Protein AF-A0A7S0P5I8-F1 (afdb_monomer_lite)

Structure (mmCIF, N/CA/C/O backbone):
data_AF-A0A7S0P5I8-F1
#
_entry.id   AF-A0A7S0P5I8-F1
#
loop_
_atom_site.group_PDB
_atom_site.id
_atom_site.type_symbol
_atom_site.label_atom_id
_atom_site.label_alt_id
_atom_site.label_comp_id
_atom_site.label_asym_id
_atom_site.label_entity_id
_atom_site.label_seq_id
_atom_site.pdbx_PDB_ins_code
_atom_site.Cartn_x
_atom_site.Cartn_y
_atom_site.Cartn_z
_atom_site.occupancy
_atom_site.B_iso_or_equiv
_atom_site.auth_seq_id
_atom_site.auth_comp_id
_atom_site.auth_asym_id
_atom_site.auth_atom_id
_atom_site.pdbx_PDB_model_num
ATOM 1 N N . ALA A 1 1 ? -17.557 6.770 18.128 1.00 64.25 1 ALA A N 1
ATOM 2 C CA . ALA A 1 1 ? -16.792 8.038 18.055 1.00 64.25 1 ALA A CA 1
ATOM 3 C C . ALA A 1 1 ? -15.276 7.811 17.982 1.00 64.25 1 ALA A C 1
ATOM 5 O O . ALA A 1 1 ? -14.696 8.137 16.957 1.00 64.25 1 ALA A O 1
ATOM 6 N N . ALA A 1 2 ? -14.634 7.212 18.998 1.00 69.62 2 ALA A N 1
ATOM 7 C CA . ALA A 1 2 ? -13.171 7.033 19.031 1.00 69.62 2 ALA A CA 1
ATOM 8 C C . ALA A 1 2 ? -12.602 6.201 17.859 1.00 69.62 2 ALA A C 1
ATOM 10 O O . ALA A 1 2 ? -11.624 6.610 17.240 1.00 69.62 2 ALA A O 1
ATOM 11 N N . ALA A 1 3 ? -13.251 5.089 17.490 1.00 71.69 3 ALA A N 1
ATOM 12 C CA . ALA A 1 3 ? -12.846 4.278 16.334 1.00 71.69 3 ALA A CA 1
ATOM 13 C C . ALA A 1 3 ? -12.937 5.053 15.002 1.00 71.69 3 ALA A C 1
ATOM 15 O O . ALA A 1 3 ? -12.015 5.007 14.192 1.00 71.69 3 ALA A O 1
ATOM 16 N N . ALA A 1 4 ? -14.003 5.837 14.807 1.00 77.50 4 ALA A N 1
ATOM 17 C CA . ALA A 1 4 ? -14.173 6.682 13.623 1.00 77.50 4 ALA A CA 1
ATOM 18 C C . ALA A 1 4 ? -13.123 7.807 13.557 1.00 77.50 4 ALA A C 1
ATOM 20 O O . ALA A 1 4 ? -12.545 8.055 12.500 1.00 77.50 4 ALA A O 1
ATOM 21 N N . ALA A 1 5 ? -12.817 8.443 14.694 1.00 79.44 5 ALA A N 1
ATOM 22 C CA . ALA A 1 5 ? -11.755 9.444 14.787 1.00 79.44 5 ALA A CA 1
ATOM 23 C C . ALA A 1 5 ? -10.371 8.840 14.487 1.00 79.44 5 ALA A C 1
ATOM 25 O O . ALA A 1 5 ? -9.594 9.435 13.746 1.00 79.44 5 ALA A O 1
ATOM 26 N N . CYS A 1 6 ? -10.090 7.635 14.994 1.00 78.50 6 CYS A N 1
ATOM 27 C CA . CYS A 1 6 ? -8.870 6.885 14.689 1.00 78.50 6 CYS A CA 1
ATOM 28 C C . CYS A 1 6 ? -8.758 6.580 13.188 1.00 78.50 6 CYS A C 1
ATOM 30 O O . CYS A 1 6 ? -7.744 6.890 12.566 1.00 78.50 6 CYS A O 1
ATOM 32 N N . SER A 1 7 ? -9.827 6.061 12.578 1.00 80.75 7 SER A N 1
ATOM 33 C CA . SER A 1 7 ? -9.870 5.789 11.138 1.00 80.75 7 SER A CA 1
ATOM 34 C C . SER A 1 7 ? -9.634 7.053 10.302 1.00 80.75 7 SER A C 1
ATOM 36 O O . SER A 1 7 ? -8.904 7.007 9.311 1.00 80.75 7 SER A O 1
ATOM 38 N N . SER A 1 8 ? -10.215 8.187 10.704 1.00 84.69 8 SER A N 1
ATOM 39 C CA . SER A 1 8 ? -10.010 9.481 10.041 1.00 84.69 8 SER A CA 1
ATOM 40 C C . SER A 1 8 ? -8.570 9.986 10.195 1.00 84.69 8 SER A C 1
ATOM 42 O O . SER A 1 8 ? -7.949 10.399 9.216 1.00 84.69 8 SER A O 1
ATOM 44 N N . ALA A 1 9 ? -7.985 9.867 11.391 1.00 85.19 9 ALA A N 1
ATOM 45 C CA . ALA A 1 9 ? -6.595 10.244 11.644 1.00 85.19 9 ALA A CA 1
ATOM 46 C C . ALA A 1 9 ? -5.605 9.411 10.812 1.00 85.19 9 ALA A C 1
ATOM 48 O O . ALA A 1 9 ? -4.652 9.958 10.259 1.00 85.19 9 ALA A O 1
ATOM 49 N N . ILE A 1 10 ? -5.854 8.103 10.672 1.00 83.56 10 ILE A N 1
ATOM 50 C CA . ILE A 1 10 ? -5.056 7.213 9.816 1.00 83.56 10 ILE A CA 1
ATOM 51 C C . ILE A 1 10 ? -5.160 7.644 8.347 1.00 83.56 10 ILE A C 1
ATOM 53 O O . ILE A 1 10 ? -4.144 7.717 7.653 1.00 83.56 10 ILE A O 1
ATOM 57 N N . ALA A 1 11 ? -6.367 7.964 7.871 1.00 84.06 11 ALA A N 1
ATOM 58 C CA . ALA A 1 11 ? -6.572 8.437 6.505 1.00 84.06 11 ALA A CA 1
ATOM 59 C C . ALA A 1 11 ? -5.816 9.749 6.238 1.00 84.06 11 ALA A C 1
ATOM 61 O O . ALA A 1 11 ? -5.017 9.812 5.304 1.00 84.06 11 ALA A O 1
ATOM 62 N N . ALA A 1 12 ? -5.982 10.742 7.114 1.00 86.19 12 ALA A N 1
ATOM 63 C CA . ALA A 1 12 ? -5.303 12.030 7.012 1.00 86.19 12 ALA A CA 1
ATOM 64 C C . ALA A 1 12 ? -3.772 11.885 7.043 1.00 86.19 12 ALA A C 1
ATOM 66 O O . ALA A 1 12 ? -3.070 12.527 6.261 1.00 86.19 12 ALA A O 1
ATOM 67 N N . ALA A 1 13 ? -3.242 11.006 7.902 1.00 85.88 13 ALA A N 1
ATOM 68 C CA . ALA A 1 13 ? -1.809 10.742 7.977 1.00 85.88 13 ALA A CA 1
ATOM 69 C C . ALA A 1 13 ? -1.267 10.173 6.658 1.00 85.88 13 ALA A C 1
ATOM 71 O O . ALA A 1 13 ? -0.227 10.627 6.174 1.00 85.88 13 ALA A O 1
ATOM 72 N N . PHE A 1 14 ? -1.966 9.215 6.044 1.00 85.75 14 PHE A N 1
ATOM 73 C CA . PHE A 1 14 ? -1.551 8.650 4.760 1.00 85.75 14 PHE A CA 1
ATOM 74 C C . PHE A 1 14 ? -1.696 9.642 3.595 1.00 85.75 14 PHE A C 1
ATOM 76 O O . PHE A 1 14 ? -0.804 9.693 2.746 1.00 85.75 14 PHE A O 1
ATOM 83 N N . ASP A 1 15 ? -2.760 10.448 3.555 1.00 87.00 15 ASP A N 1
ATOM 84 C CA . ASP A 1 15 ? -2.957 11.461 2.505 1.00 87.00 15 ASP A CA 1
ATOM 85 C C . ASP A 1 15 ? -1.917 12.575 2.563 1.00 87.00 15 ASP A C 1
ATOM 87 O O . ASP A 1 15 ? -1.413 13.001 1.530 1.00 87.00 15 ASP A O 1
ATOM 91 N N . ALA A 1 16 ? -1.540 13.013 3.763 1.00 86.94 16 ALA A N 1
ATOM 92 C CA . ALA A 1 16 ? -0.553 14.073 3.920 1.00 86.94 16 ALA A CA 1
ATOM 93 C C . ALA A 1 16 ? 0.887 13.599 3.656 1.00 86.94 16 ALA A C 1
ATOM 95 O O . ALA A 1 16 ? 1.734 14.394 3.246 1.00 86.94 16 ALA A O 1
ATOM 96 N N . SER A 1 17 ? 1.195 12.323 3.919 1.00 85.56 17 SER A N 1
ATOM 97 C CA . SER A 1 17 ? 2.583 11.837 3.922 1.00 85.56 17 SER A CA 1
ATOM 98 C C . SER A 1 17 ? 2.941 10.923 2.755 1.00 85.56 17 SER A C 1
ATOM 100 O O . SER A 1 17 ? 4.021 11.076 2.187 1.00 85.56 17 SER A O 1
ATOM 102 N N . VAL A 1 18 ? 2.071 9.981 2.389 1.00 89.44 18 VAL A N 1
ATOM 103 C CA . VAL A 1 18 ? 2.398 8.889 1.462 1.00 89.44 18 VAL A CA 1
ATOM 104 C C . VAL A 1 18 ? 1.972 9.213 0.034 1.00 89.44 18 VAL A C 1
ATOM 106 O O . VAL A 1 18 ? 2.777 9.078 -0.888 1.00 89.44 18 VAL A O 1
ATOM 109 N N . VAL A 1 19 ? 0.731 9.667 -0.156 1.00 90.75 19 VAL A N 1
ATOM 110 C CA . VAL A 1 19 ? 0.170 9.945 -1.491 1.00 90.75 19 VAL A CA 1
ATOM 111 C C . VAL A 1 19 ? 1.010 10.962 -2.285 1.00 90.75 19 VAL A C 1
ATOM 113 O O . VAL A 1 19 ? 1.337 10.668 -3.438 1.00 90.75 19 VAL A O 1
ATOM 116 N N . PRO A 1 20 ? 1.473 12.087 -1.703 1.00 92.88 20 PRO A N 1
ATOM 117 C CA . PRO A 1 20 ? 2.278 13.060 -2.438 1.00 92.88 20 PRO A CA 1
ATOM 118 C C . PRO A 1 20 ? 3.645 12.503 -2.846 1.00 92.88 20 PRO A C 1
ATOM 120 O O . PRO A 1 20 ? 4.166 12.854 -3.901 1.00 92.88 20 PRO A O 1
ATOM 123 N N . GLN A 1 21 ? 4.234 11.611 -2.039 1.00 93.19 21 GLN A N 1
ATOM 124 C CA . GLN A 1 21 ? 5.515 10.986 -2.381 1.00 93.19 21 GLN A CA 1
ATOM 125 C C . GLN A 1 21 ? 5.373 9.944 -3.485 1.00 93.19 21 GLN A C 1
ATOM 127 O O . GLN A 1 21 ? 6.264 9.840 -4.320 1.00 93.19 21 GLN A O 1
ATOM 132 N N . LEU A 1 22 ? 4.257 9.208 -3.531 1.00 92.62 22 LEU A N 1
ATOM 133 C CA . LEU A 1 22 ? 3.959 8.328 -4.662 1.00 92.62 22 LEU A CA 1
ATOM 134 C C . LEU A 1 22 ? 3.839 9.133 -5.958 1.00 92.62 22 LEU A C 1
ATOM 136 O O . LEU A 1 22 ? 4.463 8.781 -6.953 1.00 92.62 22 LEU A O 1
ATOM 140 N N . GLN A 1 23 ? 3.088 10.236 -5.933 1.00 93.25 23 GLN A N 1
ATOM 141 C CA . GLN A 1 23 ? 2.924 11.112 -7.096 1.00 93.25 23 GLN A CA 1
ATOM 142 C C . GLN A 1 23 ? 4.257 11.716 -7.542 1.00 93.25 23 GLN A C 1
ATOM 144 O O . GLN A 1 23 ? 4.596 11.656 -8.722 1.00 93.25 23 GLN A O 1
ATOM 149 N N . ARG A 1 24 ? 5.053 12.232 -6.599 1.00 94.69 24 ARG A N 1
ATOM 150 C CA . ARG A 1 24 ? 6.405 12.723 -6.883 1.00 94.69 24 ARG A CA 1
ATOM 151 C C . ARG A 1 24 ? 7.287 11.628 -7.478 1.00 94.69 24 ARG A C 1
ATOM 153 O O . ARG A 1 24 ? 7.920 11.853 -8.498 1.00 94.69 24 ARG A O 1
ATOM 160 N N . GLY A 1 25 ? 7.277 10.438 -6.884 1.00 95.12 25 GLY A N 1
ATOM 161 C CA . GLY A 1 25 ? 8.028 9.290 -7.377 1.00 95.12 25 GLY A CA 1
ATOM 162 C C . GLY A 1 25 ? 7.619 8.870 -8.789 1.00 95.12 25 GLY A C 1
ATOM 163 O O . GLY A 1 25 ? 8.479 8.471 -9.566 1.00 95.12 25 GLY A O 1
ATOM 164 N N . ALA A 1 26 ? 6.337 8.988 -9.152 1.00 96.00 26 ALA A N 1
ATOM 165 C CA . ALA A 1 26 ? 5.874 8.749 -10.520 1.00 96.00 26 ALA A CA 1
ATOM 166 C C . ALA A 1 26 ? 6.396 9.798 -11.507 1.00 96.00 26 ALA A C 1
ATOM 168 O O . ALA A 1 26 ? 6.762 9.439 -12.625 1.00 96.00 26 ALA A O 1
ATOM 169 N N . VAL A 1 27 ? 6.451 11.072 -11.105 1.00 96.56 27 VAL A N 1
ATOM 170 C CA . VAL A 1 27 ? 7.047 12.145 -11.917 1.00 96.56 27 VAL A CA 1
ATOM 171 C C . VAL A 1 27 ? 8.545 11.901 -12.100 1.00 96.56 27 VAL A C 1
ATOM 173 O O . VAL A 1 27 ? 9.011 11.848 -13.233 1.00 96.56 27 VAL A O 1
ATOM 176 N N . ASP A 1 28 ? 9.272 11.631 -11.014 1.00 96.19 28 ASP A N 1
ATOM 177 C CA . ASP A 1 28 ? 10.709 11.337 -11.056 1.00 96.19 28 ASP A CA 1
ATOM 178 C C . ASP A 1 28 ? 10.999 10.088 -11.915 1.00 96.19 28 ASP A C 1
ATOM 180 O O . ASP A 1 28 ? 11.944 10.066 -12.706 1.00 96.19 28 ASP A O 1
ATOM 184 N N . ALA A 1 29 ? 10.160 9.049 -11.806 1.00 96.88 29 ALA A N 1
ATOM 185 C CA . ALA A 1 29 ? 10.265 7.845 -12.626 1.00 96.88 29 ALA A CA 1
ATOM 186 C C . ALA A 1 29 ? 10.011 8.131 -14.103 1.00 96.88 29 ALA A C 1
ATOM 188 O O . ALA A 1 29 ? 10.768 7.658 -14.945 1.00 96.88 29 ALA A O 1
ATOM 189 N N . LYS A 1 30 ? 8.983 8.922 -14.421 1.00 97.25 30 LYS A N 1
ATOM 190 C CA . LYS A 1 30 ? 8.663 9.335 -15.788 1.00 97.25 30 LYS A CA 1
ATOM 191 C C . LYS A 1 30 ? 9.822 10.109 -16.413 1.00 97.25 30 LYS A C 1
ATOM 193 O O . LYS A 1 30 ? 10.243 9.761 -17.514 1.00 97.25 30 LYS A O 1
ATOM 198 N N . ASP A 1 31 ? 10.336 11.116 -15.716 1.00 96.81 31 ASP A N 1
ATOM 199 C CA . ASP A 1 31 ? 11.373 12.006 -16.241 1.00 96.81 31 ASP A CA 1
ATOM 200 C C . ASP A 1 31 ? 12.719 11.272 -16.400 1.00 96.81 31 ASP A C 1
ATOM 202 O O . ASP A 1 31 ? 13.468 11.534 -17.342 1.00 96.81 31 ASP A O 1
ATOM 206 N N . GLY A 1 32 ? 13.006 10.292 -15.533 1.00 96.88 32 GLY A N 1
ATOM 207 C CA . GLY A 1 32 ? 14.205 9.450 -15.605 1.00 96.88 32 GLY A CA 1
ATOM 208 C C . GLY A 1 32 ? 14.083 8.190 -16.474 1.00 96.88 32 GLY A C 1
ATOM 209 O O . GLY A 1 32 ? 15.095 7.542 -16.745 1.00 96.88 32 GLY A O 1
ATOM 210 N N . ALA A 1 33 ? 12.881 7.814 -16.924 1.00 97.31 33 ALA A N 1
ATOM 211 C CA . ALA A 1 33 ? 12.616 6.512 -17.548 1.00 97.31 33 ALA A CA 1
ATOM 212 C C . ALA A 1 33 ? 13.484 6.250 -18.782 1.00 97.31 33 ALA A C 1
ATOM 214 O O . ALA A 1 33 ? 14.089 5.183 -18.916 1.00 97.31 33 ALA A O 1
ATOM 215 N N . LEU A 1 34 ? 13.559 7.241 -19.675 1.00 97.19 34 LEU A N 1
ATOM 216 C CA . LEU A 1 34 ? 14.324 7.137 -20.912 1.00 97.19 34 LEU A CA 1
ATOM 217 C C . LEU A 1 34 ? 15.824 7.018 -20.626 1.00 97.19 34 LEU A C 1
ATOM 219 O O . LEU A 1 34 ? 16.489 6.165 -21.209 1.00 97.19 34 LEU A O 1
ATOM 223 N N . GLN A 1 35 ? 16.347 7.815 -19.691 1.00 97.00 35 GLN A N 1
ATOM 224 C CA . GLN A 1 35 ? 17.752 7.743 -19.290 1.00 97.00 35 GLN A CA 1
ATOM 225 C C . GLN A 1 35 ? 18.095 6.361 -18.712 1.00 97.00 35 GLN A C 1
ATOM 227 O O . GLN A 1 35 ? 19.122 5.778 -19.063 1.00 97.00 35 GLN A O 1
ATOM 232 N N . THR A 1 36 ? 17.217 5.804 -17.875 1.00 96.94 36 THR A N 1
ATOM 233 C CA . THR A 1 36 ? 17.367 4.446 -17.335 1.00 96.94 36 THR A CA 1
ATOM 234 C C . THR A 1 36 ? 17.391 3.402 -18.455 1.00 96.94 36 THR A C 1
ATOM 236 O O . THR A 1 36 ? 18.267 2.535 -18.465 1.00 96.94 36 THR A O 1
ATOM 239 N N . ALA A 1 37 ? 16.488 3.510 -19.436 1.00 96.94 37 ALA A N 1
ATOM 240 C CA . ALA A 1 37 ? 16.428 2.590 -20.572 1.00 96.94 37 ALA A CA 1
ATOM 241 C C . ALA A 1 37 ? 17.679 2.657 -21.467 1.00 96.94 37 ALA A C 1
ATOM 243 O O . ALA A 1 37 ? 18.228 1.616 -21.844 1.00 96.94 37 ALA A O 1
ATOM 244 N N . GLN A 1 38 ? 18.170 3.870 -21.741 1.00 96.50 38 GLN A N 1
ATOM 245 C CA . GLN A 1 38 ? 19.411 4.114 -22.483 1.00 96.50 38 GLN A CA 1
ATOM 246 C C . GLN A 1 38 ? 20.628 3.507 -21.777 1.00 96.50 38 GLN A C 1
ATOM 248 O O . GLN A 1 38 ? 21.512 2.938 -22.424 1.00 96.50 38 GLN A O 1
ATOM 253 N N . GLY A 1 39 ? 20.653 3.551 -20.441 1.00 95.44 39 GLY A N 1
ATOM 254 C CA . GLY A 1 39 ? 21.702 2.928 -19.633 1.00 95.44 39 GLY A CA 1
ATOM 255 C C . GLY A 1 39 ? 21.845 1.42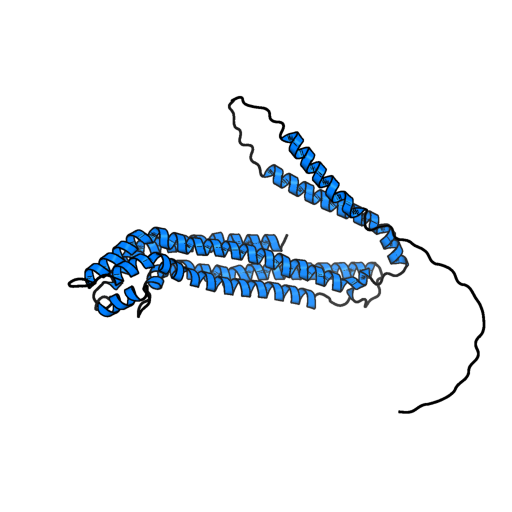4 -19.884 1.00 95.44 39 GLY A C 1
ATOM 256 O O . GLY A 1 39 ? 22.959 0.904 -19.917 1.00 95.44 39 GLY A O 1
ATOM 257 N N . TRP A 1 40 ? 20.746 0.711 -20.150 1.00 95.69 40 TRP A N 1
ATOM 258 C CA . TRP A 1 40 ? 20.802 -0.728 -20.431 1.00 95.69 40 TRP A CA 1
ATOM 259 C C . TRP A 1 40 ? 21.419 -1.050 -21.795 1.00 95.69 40 TRP A C 1
ATOM 261 O O . TRP A 1 40 ? 22.028 -2.111 -21.953 1.00 95.69 40 TRP A O 1
ATOM 271 N N . GLY A 1 41 ? 21.218 -0.168 -22.780 1.00 92.31 41 GLY A N 1
ATOM 272 C CA . GLY A 1 41 ? 21.733 -0.292 -24.146 1.00 92.31 41 GLY A CA 1
ATOM 273 C C . GLY A 1 41 ? 23.153 0.251 -24.338 1.00 92.31 41 GLY A C 1
ATOM 274 O O . GLY A 1 41 ? 23.733 0.067 -25.410 1.00 92.31 41 GLY A O 1
ATOM 275 N N . ALA A 1 42 ? 23.715 0.906 -23.318 1.00 92.56 42 ALA A N 1
ATOM 276 C CA . ALA A 1 42 ? 25.077 1.424 -23.326 1.00 92.56 42 ALA A CA 1
ATOM 277 C C . ALA A 1 42 ? 26.132 0.306 -23.453 1.00 92.56 42 ALA A C 1
ATOM 279 O O . ALA A 1 42 ? 25.851 -0.891 -23.352 1.00 92.56 42 ALA A O 1
ATOM 280 N N . SER A 1 43 ? 27.391 0.692 -23.674 1.00 89.88 43 SER A N 1
ATOM 281 C CA . SER A 1 43 ? 28.484 -0.286 -23.707 1.00 89.88 43 SER A CA 1
ATOM 282 C C . SER A 1 43 ? 28.662 -0.974 -22.346 1.00 89.88 43 SER A C 1
ATOM 284 O O . SER A 1 43 ? 28.396 -0.384 -21.299 1.00 89.88 43 SER A O 1
ATOM 286 N N . VAL A 1 44 ? 29.182 -2.206 -22.341 1.00 90.50 44 VAL A N 1
ATOM 287 C CA . VAL A 1 44 ? 29.446 -2.955 -21.094 1.00 90.50 44 VAL A CA 1
ATOM 288 C C . VAL A 1 44 ? 30.394 -2.187 -20.161 1.00 90.50 44 VAL A C 1
ATOM 290 O O . VAL A 1 44 ? 30.214 -2.205 -18.949 1.00 90.50 44 VAL A O 1
ATOM 293 N N . ASN A 1 45 ? 31.342 -1.432 -20.723 1.00 90.50 45 ASN A N 1
ATOM 294 C CA . ASN A 1 45 ? 32.272 -0.589 -19.962 1.00 90.50 45 ASN A CA 1
ATOM 295 C C . ASN A 1 45 ? 31.588 0.603 -19.267 1.00 90.50 45 ASN A C 1
ATOM 297 O O . ASN A 1 45 ? 32.165 1.192 -18.360 1.00 90.50 45 ASN A O 1
ATOM 301 N N . GLN A 1 46 ? 30.374 0.962 -19.689 1.00 88.81 46 GLN A N 1
ATOM 302 C CA . GLN A 1 46 ? 29.546 2.023 -19.108 1.00 88.81 46 GLN A CA 1
ATOM 303 C C . GLN A 1 46 ? 28.407 1.457 -18.240 1.00 88.81 46 GLN A C 1
ATOM 305 O O . GLN A 1 46 ? 27.497 2.191 -17.872 1.00 88.81 46 GLN A O 1
ATOM 310 N N . GLY A 1 47 ? 28.436 0.156 -17.923 1.00 87.38 47 GLY A N 1
ATOM 311 C CA . GLY A 1 47 ? 27.412 -0.510 -17.111 1.00 87.38 47 GLY A CA 1
ATOM 312 C C . GLY A 1 47 ? 26.221 -1.072 -17.897 1.00 87.38 47 GLY A C 1
ATOM 313 O O . GLY A 1 47 ? 25.289 -1.590 -17.287 1.00 87.38 47 GLY A O 1
ATOM 314 N N . GLY A 1 48 ? 26.248 -1.013 -19.233 1.00 92.06 48 GLY A N 1
ATOM 315 C CA . GLY A 1 48 ? 25.197 -1.580 -20.078 1.00 92.06 48 GLY A CA 1
ATOM 316 C C . GLY A 1 48 ? 25.266 -3.104 -20.220 1.00 92.06 48 GLY A C 1
ATOM 317 O O . GLY A 1 48 ? 26.238 -3.768 -19.842 1.00 92.06 48 GLY A O 1
ATOM 318 N N . LEU A 1 49 ? 24.215 -3.697 -20.789 1.00 94.19 49 LEU A N 1
ATOM 319 C CA . LEU A 1 49 ? 24.125 -5.144 -20.970 1.00 94.19 49 LEU A CA 1
ATOM 320 C C . LEU A 1 49 ? 24.807 -5.584 -22.269 1.00 94.19 49 LEU A C 1
ATOM 322 O O . LEU A 1 49 ? 24.527 -5.073 -23.350 1.00 94.19 49 LEU A O 1
ATOM 326 N N . HIS A 1 50 ? 25.620 -6.642 -22.193 1.00 95.06 50 HIS A N 1
ATOM 327 C CA . HIS A 1 50 ? 26.117 -7.320 -23.393 1.00 95.06 50 HIS A CA 1
ATOM 328 C C . HIS A 1 50 ? 24.945 -7.731 -24.304 1.00 95.06 50 HIS A C 1
ATOM 330 O O . HIS A 1 50 ? 23.928 -8.223 -23.810 1.00 95.06 50 HIS A O 1
ATOM 336 N N . TRP A 1 51 ? 25.091 -7.597 -25.627 1.00 94.06 51 TRP A N 1
ATOM 337 C CA . TRP A 1 51 ? 23.996 -7.751 -26.600 1.00 94.06 51 TRP A CA 1
ATOM 338 C C . TRP A 1 51 ? 23.181 -9.048 -26.439 1.00 94.06 51 TRP A C 1
ATOM 340 O O . TRP A 1 51 ? 21.956 -9.044 -26.594 1.00 94.06 51 TRP A O 1
ATOM 350 N N . ALA A 1 52 ? 23.846 -10.160 -26.104 1.00 94.50 52 ALA A N 1
ATOM 351 C CA . ALA A 1 52 ? 23.198 -11.453 -25.886 1.00 94.50 52 ALA A CA 1
ATOM 352 C C . ALA A 1 52 ? 22.385 -11.477 -24.581 1.00 94.50 52 ALA A C 1
ATOM 354 O O . ALA A 1 52 ? 21.287 -12.033 -24.548 1.00 94.50 52 ALA A O 1
ATOM 355 N N . SER A 1 53 ? 22.897 -10.831 -23.529 1.00 96.06 53 SER A N 1
ATOM 356 C CA . SER A 1 53 ? 22.192 -10.647 -22.258 1.00 96.06 53 SER A CA 1
ATOM 357 C C . SER A 1 53 ? 20.988 -9.737 -22.454 1.00 96.06 53 SER A C 1
ATOM 359 O O . SER A 1 53 ? 19.891 -10.144 -22.105 1.00 96.06 53 SER A O 1
ATOM 361 N N . TYR A 1 54 ? 21.160 -8.586 -23.115 1.00 96.88 54 TYR A N 1
ATOM 362 C CA . TYR A 1 54 ? 20.064 -7.667 -23.437 1.00 96.88 54 TYR A CA 1
ATOM 363 C C . TYR A 1 54 ? 18.945 -8.389 -24.202 1.00 96.88 54 TYR A C 1
ATOM 365 O O . TYR A 1 54 ? 17.775 -8.313 -23.834 1.00 96.88 54 TYR A O 1
ATOM 373 N N . LYS A 1 55 ? 19.300 -9.170 -25.236 1.00 96.06 55 LYS A N 1
ATOM 374 C CA . LYS A 1 55 ? 18.340 -10.005 -25.977 1.00 96.06 55 LYS A CA 1
ATOM 375 C C . LYS A 1 55 ? 17.589 -10.967 -25.056 1.00 96.06 55 LYS A C 1
ATOM 377 O O . LYS A 1 55 ? 16.375 -11.111 -25.179 1.00 96.06 55 LYS A O 1
ATOM 382 N N . ALA A 1 56 ? 18.307 -11.655 -24.172 1.00 96.88 56 ALA A N 1
ATOM 383 C CA . ALA A 1 56 ? 17.711 -12.607 -23.246 1.00 96.88 56 ALA A CA 1
ATOM 384 C C . ALA A 1 56 ? 16.794 -11.925 -22.218 1.00 96.88 56 ALA A C 1
ATOM 386 O O . ALA A 1 56 ? 15.736 -12.477 -21.934 1.00 96.88 56 ALA A O 1
ATOM 387 N N . THR A 1 57 ? 17.160 -10.742 -21.717 1.00 97.44 57 THR A N 1
ATOM 388 C CA . THR A 1 57 ? 16.353 -9.928 -20.794 1.00 97.44 57 THR A CA 1
ATOM 389 C C . THR A 1 57 ? 15.054 -9.481 -21.439 1.00 97.44 57 THR A C 1
ATOM 391 O O . THR A 1 57 ? 13.988 -9.757 -20.897 1.00 97.44 57 THR A O 1
ATOM 394 N N . VAL A 1 58 ? 15.119 -8.916 -22.644 1.00 96.94 58 VAL A N 1
ATOM 395 C CA . VAL A 1 58 ? 13.928 -8.522 -23.409 1.00 96.94 58 VAL A CA 1
ATOM 396 C C . VAL A 1 58 ? 13.020 -9.726 -23.687 1.00 96.94 58 VAL A C 1
ATOM 398 O O . VAL A 1 58 ? 11.828 -9.674 -23.414 1.00 96.94 58 VAL A O 1
ATOM 401 N N . ARG A 1 59 ? 13.577 -10.867 -24.119 1.00 96.62 59 ARG A N 1
ATOM 402 C CA . ARG A 1 59 ? 12.795 -12.098 -24.361 1.00 96.62 59 ARG A CA 1
ATOM 403 C C . ARG A 1 59 ? 12.128 -12.662 -23.098 1.00 96.62 59 ARG A C 1
ATOM 405 O O . ARG A 1 59 ? 11.184 -13.434 -23.201 1.00 96.62 59 ARG A O 1
ATOM 412 N N . ARG A 1 60 ? 12.644 -12.333 -21.915 1.00 96.81 60 ARG A N 1
ATOM 413 C CA . ARG A 1 60 ? 12.145 -12.801 -20.613 1.00 96.81 60 ARG A CA 1
ATOM 414 C C . ARG A 1 60 ? 11.309 -11.731 -19.900 1.00 96.81 60 ARG A C 1
ATOM 416 O O . ARG A 1 60 ? 11.225 -11.744 -18.676 1.00 96.81 60 ARG A O 1
ATOM 423 N N . GLY A 1 61 ? 10.714 -10.799 -20.648 1.00 95.88 61 GLY A N 1
ATOM 424 C CA . GLY A 1 61 ? 9.837 -9.766 -20.091 1.00 95.88 61 GLY A CA 1
ATOM 425 C C . GLY A 1 61 ? 10.561 -8.815 -19.136 1.00 95.88 61 GLY A C 1
ATOM 426 O O . GLY A 1 61 ? 10.032 -8.476 -18.079 1.00 95.88 61 GLY A O 1
ATOM 427 N N . GLY A 1 62 ? 11.809 -8.468 -19.458 1.00 95.94 62 GLY A N 1
ATOM 428 C CA . GLY A 1 62 ? 12.603 -7.502 -18.699 1.00 95.94 62 GLY A CA 1
ATOM 429 C C . GLY A 1 62 ? 13.343 -8.067 -17.484 1.00 95.94 62 GLY A C 1
ATOM 430 O O . GLY A 1 62 ? 14.089 -7.323 -16.856 1.00 95.94 62 GLY A O 1
ATOM 431 N N . ALA A 1 63 ? 13.200 -9.358 -17.160 1.00 95.50 63 ALA A N 1
ATOM 432 C CA . ALA A 1 63 ? 13.761 -9.955 -15.944 1.00 95.50 63 ALA A CA 1
ATOM 433 C C . ALA A 1 63 ? 14.806 -11.045 -16.252 1.00 95.50 63 ALA A C 1
ATOM 435 O O . ALA A 1 63 ? 14.506 -12.240 -16.333 1.00 95.50 63 ALA A O 1
ATOM 436 N N . PHE A 1 64 ? 16.068 -10.640 -16.442 1.00 93.75 64 PHE A N 1
ATOM 437 C CA . PHE A 1 64 ? 17.196 -11.571 -16.576 1.00 93.75 64 PHE A CA 1
ATOM 438 C C . PHE A 1 64 ? 18.531 -10.876 -16.326 1.00 93.75 64 PHE A C 1
ATOM 440 O O . PHE A 1 64 ? 18.923 -10.010 -17.109 1.00 93.75 64 PHE A O 1
ATOM 447 N N . ARG A 1 65 ? 19.255 -11.306 -15.282 1.00 87.38 65 ARG A N 1
ATOM 448 C CA . ARG A 1 65 ? 20.489 -10.690 -14.735 1.00 87.38 65 ARG A CA 1
ATOM 449 C C . ARG A 1 65 ? 20.308 -9.268 -14.196 1.00 87.38 65 ARG A C 1
ATOM 451 O O . ARG A 1 65 ? 20.847 -8.963 -13.146 1.00 87.38 65 ARG A O 1
ATOM 458 N N . LEU A 1 66 ? 19.536 -8.452 -14.900 1.00 90.88 66 LEU A N 1
ATOM 459 C CA . LEU A 1 66 ? 18.985 -7.176 -14.480 1.00 90.88 66 LEU A CA 1
ATOM 460 C C . LEU A 1 66 ? 17.458 -7.268 -14.578 1.00 90.88 66 LEU A C 1
ATOM 462 O O . LEU A 1 66 ? 16.939 -7.877 -15.522 1.00 90.88 66 LEU A O 1
ATOM 466 N N . ASN A 1 67 ? 16.761 -6.672 -13.615 1.00 95.75 67 ASN A N 1
ATOM 467 C CA . ASN A 1 67 ? 15.320 -6.479 -13.675 1.00 95.75 67 ASN A CA 1
ATOM 468 C C . ASN A 1 67 ? 15.021 -5.057 -14.163 1.00 95.75 67 ASN A C 1
ATOM 470 O O . ASN A 1 67 ? 15.113 -4.090 -13.411 1.00 95.75 67 ASN A O 1
ATOM 474 N N . MET A 1 68 ? 14.697 -4.931 -15.448 1.00 97.25 68 MET A N 1
ATOM 475 C CA . MET A 1 68 ? 14.374 -3.650 -16.080 1.00 97.25 68 MET A CA 1
ATOM 476 C C . MET A 1 68 ? 13.089 -3.038 -15.505 1.00 97.25 68 MET A C 1
ATOM 478 O O . MET A 1 68 ? 12.999 -1.819 -15.396 1.00 97.25 68 MET A O 1
ATOM 482 N N . ASN A 1 69 ? 12.121 -3.868 -15.098 1.00 97.62 69 ASN A N 1
ATOM 483 C CA . ASN A 1 69 ? 10.863 -3.398 -14.511 1.00 97.62 69 ASN A CA 1
ATOM 484 C C . ASN A 1 69 ? 11.104 -2.769 -13.133 1.00 97.62 69 ASN A C 1
ATOM 486 O O . ASN A 1 69 ? 10.596 -1.691 -12.838 1.00 97.62 69 ASN A O 1
ATOM 490 N N . GLU A 1 70 ? 11.928 -3.419 -12.311 1.00 95.88 70 GLU A N 1
ATOM 491 C CA . GLU A 1 70 ? 12.337 -2.899 -11.004 1.00 95.88 70 GLU A CA 1
ATOM 492 C C . GLU A 1 70 ? 13.168 -1.619 -11.144 1.00 95.88 70 GLU A C 1
ATOM 494 O O . GLU A 1 70 ? 12.896 -0.648 -10.446 1.00 95.88 70 GLU A O 1
ATOM 499 N N . ALA A 1 71 ? 14.104 -1.569 -12.099 1.00 96.44 71 ALA A N 1
ATOM 500 C CA . ALA A 1 71 ? 14.897 -0.368 -12.373 1.00 96.44 71 ALA A CA 1
ATOM 501 C C . ALA A 1 71 ? 14.029 0.833 -12.802 1.00 96.44 71 ALA A C 1
ATOM 503 O O . ALA A 1 71 ? 14.301 1.964 -12.410 1.00 96.44 71 ALA A O 1
ATOM 504 N N . LEU A 1 72 ? 12.958 0.601 -13.571 1.00 97.38 72 LEU A N 1
ATOM 505 C CA . LEU A 1 72 ? 11.986 1.646 -13.920 1.00 97.38 72 LEU A CA 1
ATOM 506 C C . LEU A 1 72 ? 11.137 2.083 -12.717 1.00 97.38 72 LEU A C 1
ATOM 508 O O . LEU A 1 72 ? 10.778 3.252 -12.616 1.00 97.38 72 LEU A O 1
ATOM 512 N N . ALA A 1 73 ? 10.811 1.163 -11.808 1.00 96.44 73 ALA A N 1
ATOM 513 C CA . ALA A 1 73 ? 10.037 1.445 -10.600 1.00 96.44 73 ALA A CA 1
ATOM 514 C C . ALA A 1 73 ? 10.874 2.050 -9.454 1.00 96.44 73 ALA A C 1
ATOM 516 O O . ALA A 1 73 ? 10.314 2.623 -8.517 1.00 96.44 73 ALA A O 1
ATOM 517 N N . GLU A 1 74 ? 12.203 1.936 -9.511 1.00 95.19 74 GLU A N 1
ATOM 518 C CA . GLU A 1 74 ? 13.132 2.351 -8.456 1.00 95.19 74 GLU A CA 1
ATOM 519 C C . GLU A 1 74 ? 12.924 3.796 -7.964 1.00 95.19 74 GLU A C 1
ATOM 521 O O . GLU A 1 74 ? 12.929 3.998 -6.744 1.00 95.19 74 GLU A O 1
ATOM 526 N N . PRO A 1 75 ? 12.678 4.804 -8.828 1.00 95.75 75 PRO A N 1
ATOM 527 C CA . PRO A 1 75 ? 12.435 6.169 -8.361 1.00 95.75 75 PRO A CA 1
ATOM 528 C C . PRO A 1 75 ? 11.180 6.287 -7.483 1.00 95.75 75 PRO A C 1
ATOM 530 O O . PRO A 1 75 ? 11.199 7.012 -6.488 1.00 95.75 75 PRO A O 1
ATOM 533 N N . ILE A 1 76 ? 10.129 5.504 -7.766 1.00 95.06 76 ILE A N 1
ATOM 534 C CA . ILE A 1 76 ? 8.919 5.450 -6.930 1.00 95.06 76 ILE A CA 1
ATOM 535 C C . ILE A 1 76 ? 9.261 4.876 -5.552 1.00 95.06 76 ILE A C 1
ATOM 537 O O . ILE A 1 76 ? 8.888 5.450 -4.527 1.00 95.06 76 ILE A O 1
ATOM 541 N N . PHE A 1 77 ? 10.007 3.767 -5.510 1.00 92.62 77 PHE A N 1
ATOM 542 C CA . PHE A 1 77 ? 10.414 3.148 -4.249 1.00 92.62 77 PHE A CA 1
ATOM 543 C C . PHE A 1 77 ? 11.285 4.080 -3.403 1.00 92.62 77 PHE A C 1
ATOM 545 O O . PHE A 1 77 ? 11.047 4.215 -2.203 1.00 92.62 77 PHE A O 1
ATOM 552 N N . LYS A 1 78 ? 12.249 4.772 -4.020 1.00 93.19 78 LYS A N 1
ATOM 553 C CA . LYS A 1 78 ? 13.125 5.730 -3.331 1.00 93.19 78 LYS A CA 1
ATOM 554 C C . LYS A 1 78 ? 12.361 6.922 -2.767 1.00 93.19 78 LYS A C 1
ATOM 556 O O . LYS A 1 78 ? 12.590 7.284 -1.615 1.00 93.19 78 LYS A O 1
ATOM 561 N N . ALA A 1 79 ? 11.455 7.508 -3.551 1.00 92.69 79 ALA A N 1
ATOM 562 C CA . ALA A 1 79 ? 10.660 8.653 -3.112 1.00 92.69 79 ALA A CA 1
ATOM 563 C C . ALA A 1 79 ? 9.795 8.303 -1.895 1.00 92.69 79 ALA A C 1
ATOM 565 O O . ALA A 1 79 ? 9.634 9.106 -0.974 1.00 92.69 79 ALA A O 1
ATOM 566 N N . VAL A 1 80 ? 9.257 7.082 -1.875 1.00 90.12 80 VAL A N 1
ATOM 567 C CA . VAL A 1 80 ? 8.274 6.698 -0.873 1.00 90.12 80 VAL A CA 1
ATOM 568 C C . VAL A 1 80 ? 8.883 6.075 0.383 1.00 90.12 80 VAL A C 1
ATOM 570 O O . VAL A 1 80 ? 8.333 6.289 1.459 1.00 90.12 80 VAL A O 1
ATOM 573 N N . ALA A 1 81 ? 10.020 5.373 0.295 1.00 88.38 81 ALA A N 1
ATOM 574 C CA . ALA A 1 81 ? 10.566 4.516 1.357 1.00 88.38 81 ALA A CA 1
ATOM 575 C C . ALA A 1 81 ? 10.507 5.126 2.771 1.00 88.38 81 ALA A C 1
ATOM 577 O O . ALA A 1 81 ? 9.923 4.531 3.675 1.00 88.38 81 ALA A O 1
ATOM 578 N N . ILE A 1 82 ? 11.032 6.343 2.946 1.00 87.38 82 ILE A N 1
ATOM 579 C CA . ILE A 1 82 ? 11.116 7.004 4.260 1.00 87.38 82 ILE A CA 1
ATOM 580 C C . ILE A 1 82 ? 9.724 7.351 4.806 1.00 87.38 82 ILE A C 1
ATOM 582 O O . ILE A 1 82 ? 9.410 7.085 5.967 1.00 87.38 82 ILE A O 1
ATOM 586 N N . LYS A 1 83 ? 8.868 7.973 3.983 1.00 89.06 83 LYS A N 1
ATOM 587 C CA . LYS A 1 83 ? 7.521 8.377 4.421 1.00 89.06 83 LYS A CA 1
ATOM 588 C C . LYS A 1 83 ? 6.604 7.178 4.598 1.00 89.06 83 LYS A C 1
ATOM 590 O O . LYS A 1 83 ? 5.761 7.187 5.486 1.00 89.06 83 LYS A O 1
ATOM 595 N N . TRP A 1 84 ? 6.817 6.139 3.805 1.00 86.06 84 TRP A N 1
ATOM 596 C CA . TRP A 1 84 ? 6.121 4.870 3.905 1.00 86.06 84 TRP A CA 1
ATOM 597 C C . TRP A 1 84 ? 6.411 4.178 5.235 1.00 86.06 84 TRP A C 1
ATOM 599 O O . TRP A 1 84 ? 5.482 3.820 5.955 1.00 86.06 84 TRP A O 1
ATOM 609 N N . GLU A 1 85 ? 7.689 4.058 5.600 1.00 85.44 85 GLU A N 1
ATOM 610 C CA . GLU A 1 85 ? 8.103 3.504 6.888 1.00 85.44 85 GLU A CA 1
ATOM 611 C C . GLU A 1 85 ? 7.534 4.324 8.050 1.00 85.44 85 GLU A C 1
ATOM 613 O O . GLU A 1 85 ? 6.911 3.777 8.959 1.00 85.44 85 GLU A O 1
ATOM 618 N N . SER A 1 86 ? 7.649 5.652 7.976 1.00 87.50 86 SER A N 1
ATOM 619 C CA . SER A 1 86 ? 7.103 6.539 9.003 1.00 87.50 86 SER A CA 1
ATOM 620 C C . SER A 1 86 ? 5.579 6.454 9.128 1.00 87.50 86 SER A C 1
ATOM 622 O O . SER A 1 86 ? 5.063 6.594 10.230 1.00 87.50 86 SER A O 1
ATOM 624 N N . ALA A 1 87 ? 4.833 6.261 8.042 1.00 86.88 87 ALA A N 1
ATOM 625 C CA . ALA A 1 87 ? 3.375 6.211 8.105 1.00 86.88 87 ALA A CA 1
ATOM 626 C C . ALA A 1 87 ? 2.869 4.862 8.637 1.00 86.88 87 ALA A C 1
ATOM 628 O O . ALA A 1 87 ? 1.976 4.831 9.482 1.00 86.88 87 ALA A O 1
ATOM 629 N N . PHE A 1 88 ? 3.454 3.751 8.178 1.00 82.62 88 PHE A N 1
ATOM 630 C CA . PHE A 1 88 ? 3.014 2.401 8.544 1.00 82.62 88 PHE A CA 1
ATOM 631 C C . PHE A 1 88 ? 3.596 1.892 9.861 1.00 82.62 88 PHE A C 1
ATOM 633 O O . PHE A 1 88 ? 2.899 1.194 10.591 1.00 82.62 88 PHE A O 1
ATOM 640 N N . ILE A 1 89 ? 4.857 2.203 10.169 1.00 82.56 89 ILE A N 1
ATOM 641 C CA . ILE A 1 89 ? 5.516 1.682 11.370 1.00 82.56 89 ILE A CA 1
ATOM 642 C C . ILE A 1 89 ? 5.246 2.594 12.558 1.00 82.56 89 ILE A C 1
ATOM 644 O O . ILE A 1 89 ? 4.642 2.154 13.532 1.00 82.56 89 ILE A O 1
ATOM 648 N N . SER A 1 90 ? 5.661 3.860 12.496 1.00 84.81 90 SER A N 1
ATOM 649 C CA . SER A 1 90 ? 5.545 4.759 13.649 1.00 84.81 90 SER A CA 1
ATOM 650 C C . SER A 1 90 ? 4.188 5.460 13.725 1.00 84.81 90 SER A C 1
ATOM 652 O O . SER A 1 90 ? 3.572 5.467 14.789 1.00 84.81 90 SER A O 1
ATOM 654 N N . GLY A 1 91 ? 3.690 6.006 12.613 1.00 85.88 91 GLY A N 1
ATOM 655 C CA . GLY A 1 91 ? 2.444 6.774 12.560 1.00 85.88 91 GLY A CA 1
ATOM 656 C C . GLY A 1 91 ? 1.217 5.943 12.925 1.00 85.88 91 GLY A C 1
ATOM 657 O O . GLY A 1 91 ? 0.525 6.251 13.895 1.00 85.88 91 GLY A O 1
ATOM 658 N N . LEU A 1 92 ? 0.979 4.855 12.189 1.00 86.88 92 LEU A N 1
ATOM 659 C CA . LEU A 1 92 ? -0.141 3.951 12.445 1.00 86.88 92 LEU A CA 1
ATOM 660 C C . LEU A 1 92 ? -0.086 3.363 13.860 1.00 86.88 92 LEU A C 1
ATOM 662 O O . LEU A 1 92 ? -1.091 3.404 14.569 1.00 86.88 92 LEU A O 1
ATOM 666 N N . SER A 1 93 ? 1.080 2.870 14.292 1.00 87.94 93 SER A N 1
ATOM 667 C CA . SER A 1 93 ? 1.233 2.316 15.643 1.00 87.94 93 SER A CA 1
ATOM 668 C C . SER A 1 93 ? 0.925 3.356 16.711 1.00 87.94 93 SER A C 1
ATOM 670 O O . SER A 1 93 ? 0.150 3.071 17.614 1.00 87.94 93 SER A O 1
ATOM 672 N N . SER A 1 94 ? 1.432 4.584 16.573 1.00 89.19 94 SER A N 1
ATOM 673 C CA . SER A 1 94 ? 1.184 5.662 17.535 1.00 89.19 94 SER A CA 1
ATOM 674 C C . SER A 1 94 ? -0.300 6.034 17.643 1.00 89.19 94 SER A C 1
ATOM 676 O O . SER A 1 94 ? -0.813 6.230 18.751 1.00 89.19 94 SER A O 1
ATOM 678 N N . ILE A 1 95 ? -1.010 6.101 16.510 1.00 88.56 95 ILE A N 1
ATOM 679 C CA . ILE A 1 95 ? -2.450 6.388 16.489 1.00 88.56 95 ILE A CA 1
ATOM 680 C C . ILE A 1 95 ? -3.222 5.256 17.178 1.00 88.56 95 ILE A C 1
ATOM 682 O O . ILE A 1 95 ? -4.051 5.517 18.053 1.00 88.56 95 ILE A O 1
ATOM 686 N N . LEU A 1 96 ? -2.914 4.003 16.838 1.00 87.06 96 LEU A N 1
ATOM 687 C CA . LEU A 1 96 ? -3.564 2.833 17.426 1.00 87.06 96 LEU A CA 1
ATOM 688 C C . LEU A 1 96 ? -3.257 2.684 18.924 1.00 87.06 96 LEU A C 1
ATOM 690 O O . LEU A 1 96 ? -4.167 2.416 19.701 1.00 87.06 96 LEU A O 1
ATOM 694 N N . ASP A 1 97 ? -2.023 2.944 19.357 1.00 87.81 97 ASP A N 1
ATOM 695 C CA . ASP A 1 97 ? -1.628 2.926 20.772 1.00 87.81 97 ASP A CA 1
ATOM 696 C C . ASP A 1 97 ? -2.326 4.033 21.570 1.00 87.81 97 ASP A C 1
ATOM 698 O O . ASP A 1 97 ? -2.607 3.892 22.762 1.00 87.81 97 ASP A O 1
ATOM 702 N N . THR A 1 98 ? -2.613 5.167 20.932 1.00 88.06 98 THR A N 1
ATOM 703 C CA . THR A 1 98 ? -3.379 6.257 21.547 1.00 88.06 98 THR A CA 1
ATOM 704 C C . THR A 1 98 ? -4.852 5.888 21.681 1.00 88.06 98 THR A C 1
ATOM 706 O O . THR A 1 98 ? -5.422 6.088 22.754 1.00 88.06 98 THR A O 1
ATOM 709 N N . LEU A 1 99 ? -5.449 5.282 20.647 1.00 85.19 99 LEU A N 1
ATOM 710 C CA . LEU A 1 99 ? -6.801 4.722 20.726 1.00 85.19 99 LEU A CA 1
ATOM 711 C C . LEU A 1 99 ? -6.890 3.678 21.845 1.00 85.19 99 L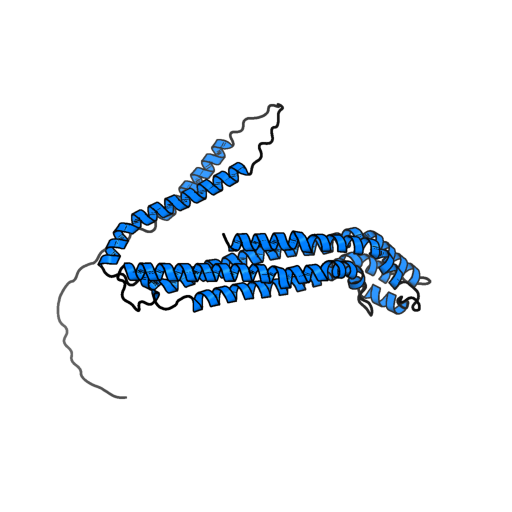EU A C 1
ATOM 713 O O . LEU A 1 99 ? -7.781 3.762 22.688 1.00 85.19 99 LEU A O 1
ATOM 717 N N . GLN A 1 100 ? -5.940 2.743 21.885 1.00 85.25 100 GLN A N 1
ATOM 718 C CA . GLN A 1 100 ? -5.877 1.698 22.897 1.00 85.25 100 GLN A CA 1
ATOM 719 C C . GLN A 1 100 ? -5.828 2.301 24.303 1.00 85.25 100 GLN A C 1
ATOM 721 O O . GLN A 1 100 ? -6.688 1.997 25.123 1.00 85.25 100 GLN A O 1
ATOM 726 N N . ARG A 1 101 ? -4.882 3.210 24.578 1.00 85.81 101 ARG A N 1
ATOM 727 C CA . ARG A 1 101 ? -4.761 3.868 25.891 1.00 85.81 101 ARG A CA 1
ATOM 728 C C . ARG A 1 101 ? -6.022 4.637 26.278 1.00 85.81 101 ARG A C 1
ATOM 730 O O . ARG A 1 101 ? -6.432 4.574 27.433 1.00 85.81 101 ARG A O 1
ATOM 737 N N . SER A 1 102 ? -6.646 5.333 25.327 1.00 84.94 102 SER A N 1
ATOM 738 C CA . SER A 1 102 ? -7.903 6.045 25.569 1.00 84.94 102 SER A CA 1
ATOM 739 C C . SER A 1 102 ? -9.024 5.084 25.960 1.00 84.94 102 SER A C 1
ATOM 741 O O . SER A 1 102 ? -9.742 5.354 26.917 1.00 84.94 102 SER A O 1
ATOM 743 N N . MET A 1 103 ? -9.170 3.964 25.248 1.00 81.75 103 MET A N 1
ATOM 744 C CA . MET A 1 103 ? -10.199 2.966 25.540 1.00 81.75 103 MET A CA 1
ATOM 745 C C . MET A 1 103 ? -9.928 2.234 26.859 1.00 81.75 103 MET A C 1
ATOM 747 O O . MET A 1 103 ? -10.849 2.080 27.656 1.00 81.75 103 MET A O 1
ATOM 751 N N . GLU A 1 104 ? -8.678 1.847 27.136 1.00 82.75 104 GLU A N 1
ATOM 752 C CA . GLU A 1 104 ? -8.285 1.277 28.434 1.00 82.75 104 GLU A CA 1
ATOM 753 C C . GLU A 1 104 ? -8.614 2.242 29.584 1.00 82.75 104 GLU A C 1
ATOM 755 O O . GLU A 1 104 ? -9.150 1.818 30.606 1.00 82.75 104 GLU A O 1
ATOM 760 N N . GLY A 1 105 ? -8.337 3.539 29.409 1.00 82.38 105 GLY A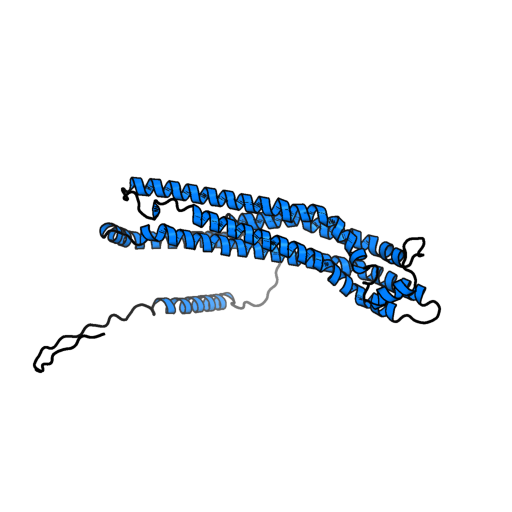 N 1
ATOM 761 C CA . GLY A 1 105 ? -8.680 4.580 30.377 1.00 82.38 105 GLY A CA 1
ATOM 762 C C . GLY A 1 105 ? -10.186 4.686 30.610 1.00 82.38 105 GLY A C 1
ATOM 763 O O . GLY A 1 105 ? -10.631 4.598 31.751 1.00 82.38 105 GLY A O 1
ATOM 764 N N . SER A 1 106 ? -10.979 4.796 29.539 1.00 83.50 106 SER A N 1
ATOM 765 C CA . SER A 1 106 ? -12.443 4.869 29.636 1.00 83.50 106 SER A CA 1
ATOM 766 C C . SER A 1 106 ? -13.053 3.638 30.308 1.00 83.50 106 SER A C 1
ATOM 768 O O . SER A 1 106 ? -13.953 3.781 31.128 1.00 83.50 106 SER A O 1
ATOM 770 N N . LEU A 1 107 ? -12.550 2.437 30.007 1.00 79.62 107 LEU A N 1
ATOM 771 C CA . LEU A 1 107 ? -13.025 1.196 30.622 1.00 79.62 107 LEU A CA 1
ATOM 772 C C . LEU A 1 107 ? -12.696 1.123 32.116 1.00 79.62 107 LEU A C 1
ATOM 774 O O . LEU A 1 107 ? -13.543 0.710 32.906 1.00 79.62 107 LEU A O 1
ATOM 778 N N . ARG A 1 108 ? -11.493 1.555 32.516 1.00 82.25 108 ARG A N 1
ATOM 779 C CA . ARG A 1 108 ? -11.094 1.628 33.930 1.00 82.25 108 ARG A CA 1
ATOM 780 C C . ARG A 1 108 ? -11.927 2.650 34.704 1.00 82.25 108 ARG A C 1
ATOM 782 O O . ARG A 1 108 ? -12.375 2.339 35.804 1.00 82.25 108 ARG A O 1
ATOM 789 N N . SER A 1 109 ? -12.154 3.835 34.133 1.00 83.19 109 SER A N 1
ATOM 790 C CA . SER A 1 109 ? -13.012 4.865 34.734 1.00 83.19 109 SER A CA 1
ATOM 791 C C . SER A 1 109 ? -14.442 4.362 34.906 1.00 83.19 109 SER A C 1
ATOM 793 O O . SER A 1 109 ? -14.950 4.383 36.022 1.00 83.19 109 SER A O 1
ATOM 795 N N . PHE A 1 110 ? -15.035 3.807 33.843 1.00 83.00 110 PHE A N 1
ATOM 796 C CA . PHE A 1 110 ? -16.370 3.209 33.893 1.00 83.00 110 PHE A CA 1
ATOM 797 C C . PHE A 1 110 ? -16.473 2.130 34.975 1.00 83.00 110 PHE A C 1
ATOM 799 O O . PHE A 1 110 ? -17.404 2.144 35.776 1.00 83.00 110 PHE A O 1
ATOM 806 N N . HIS A 1 111 ? -15.501 1.213 35.036 1.00 79.69 111 HIS A N 1
ATOM 807 C CA . HIS A 1 111 ? -15.502 0.170 36.054 1.00 79.69 111 HIS A CA 1
ATOM 808 C C . HIS A 1 111 ? -15.427 0.757 37.472 1.00 79.69 111 HIS A C 1
ATOM 810 O O . HIS A 1 111 ? -16.197 0.358 38.341 1.00 79.69 111 HIS A O 1
ATOM 816 N N . SER A 1 112 ? -14.541 1.729 37.709 1.00 82.00 112 SER A N 1
ATOM 817 C CA . SER A 1 112 ? -14.403 2.386 39.015 1.00 82.00 112 SER A CA 1
ATOM 818 C C . SER A 1 112 ? -15.675 3.122 39.448 1.00 82.00 112 SER A C 1
ATOM 820 O O . SER A 1 112 ? -16.047 3.057 40.621 1.00 82.00 112 SER A O 1
ATOM 822 N N . GLU A 1 113 ? -16.330 3.825 38.525 1.00 81.50 113 GLU A N 1
ATOM 823 C CA . GLU A 1 113 ? -17.595 4.526 38.774 1.00 81.50 113 GLU A CA 1
ATOM 824 C C . GLU A 1 113 ? -18.704 3.524 39.109 1.00 81.50 113 GLU A C 1
ATOM 826 O O . GLU A 1 113 ? -19.321 3.621 40.168 1.00 81.50 113 GLU A O 1
ATOM 831 N N . LEU A 1 114 ? -18.854 2.473 38.299 1.00 80.19 114 LEU A N 1
ATOM 832 C CA . LEU A 1 114 ? -19.820 1.404 38.547 1.00 80.19 114 LEU A CA 1
ATOM 833 C C . LEU A 1 114 ? -19.594 0.724 39.908 1.00 80.19 114 LEU A C 1
ATOM 835 O O . LEU A 1 114 ? -20.548 0.464 40.637 1.00 80.19 114 LEU A O 1
ATOM 839 N N . GLN A 1 115 ? -18.340 0.462 40.291 1.00 77.31 115 GLN A N 1
ATOM 840 C CA . GLN A 1 115 ? -18.016 -0.072 41.618 1.00 77.31 115 GLN A CA 1
ATOM 841 C C . GLN A 1 115 ? -18.456 0.858 42.750 1.00 77.31 115 GLN A C 1
ATOM 843 O O . GLN A 1 115 ? -18.950 0.389 43.775 1.00 77.31 115 GLN A O 1
ATOM 848 N N . SER A 1 116 ? -18.243 2.167 42.596 1.00 79.44 116 SER A N 1
ATOM 849 C CA . SER A 1 116 ? -18.684 3.159 43.578 1.00 79.44 116 SER A CA 1
ATOM 850 C C . SER A 1 116 ? -20.204 3.128 43.735 1.00 79.44 116 SER A C 1
ATOM 852 O O . SER A 1 116 ? -20.698 3.032 44.861 1.00 79.44 116 SER A O 1
ATOM 854 N N . ASP A 1 117 ? -20.933 3.127 42.623 1.00 78.50 117 ASP A N 1
ATOM 855 C CA . ASP A 1 117 ? -22.396 3.150 42.613 1.00 78.50 117 ASP A CA 1
ATOM 856 C C . ASP A 1 117 ? -22.995 1.871 43.212 1.00 78.50 117 ASP A C 1
ATOM 858 O O . ASP A 1 117 ? -23.903 1.935 44.042 1.00 78.50 117 ASP A O 1
ATOM 862 N N . LEU A 1 118 ? -22.436 0.701 42.880 1.00 74.56 118 LEU A N 1
ATOM 863 C CA . LEU A 1 118 ? -22.864 -0.580 43.454 1.00 74.56 118 LEU A CA 1
ATOM 864 C C . LEU A 1 118 ? -22.661 -0.627 44.976 1.00 74.56 118 LEU A C 1
ATOM 866 O O . LEU A 1 118 ? -23.527 -1.128 45.696 1.00 74.56 118 LEU A O 1
ATOM 870 N N . ARG A 1 119 ? -21.547 -0.080 45.484 1.00 74.88 119 ARG A N 1
ATOM 871 C CA . ARG A 1 119 ? -21.305 0.019 46.935 1.00 74.88 119 ARG A CA 1
ATOM 872 C C . ARG A 1 119 ? -22.297 0.960 47.611 1.00 74.88 119 ARG A C 1
ATOM 874 O O . ARG A 1 119 ? -22.802 0.624 48.678 1.00 74.88 119 ARG A O 1
ATOM 881 N N . GLN A 1 120 ? -22.592 2.111 47.002 1.00 75.38 120 GLN A N 1
ATOM 882 C CA . GLN A 1 120 ? -23.584 3.055 47.530 1.00 75.38 120 GLN A CA 1
ATOM 883 C C . GLN A 1 120 ? -24.996 2.455 47.550 1.00 75.38 120 GLN A C 1
ATOM 885 O O . GLN A 1 120 ? -25.751 2.699 48.487 1.00 75.38 120 GLN A O 1
ATOM 890 N N . ALA A 1 121 ? -25.328 1.616 46.567 1.00 75.50 121 ALA A N 1
ATOM 891 C CA . ALA A 1 121 ? -26.591 0.887 46.499 1.00 75.50 121 ALA A CA 1
ATOM 892 C C . ALA A 1 121 ? -26.679 -0.316 47.466 1.00 75.50 121 ALA A C 1
ATOM 894 O O . ALA A 1 121 ? -27.699 -1.002 47.494 1.00 75.50 121 ALA A O 1
ATOM 895 N N . GLY A 1 122 ? -25.634 -0.589 48.257 1.00 74.50 122 GLY A N 1
ATOM 896 C CA . GLY A 1 122 ? -25.620 -1.681 49.234 1.00 74.50 122 GLY A CA 1
ATOM 897 C C . GLY A 1 122 ? -25.489 -3.078 48.620 1.00 74.50 122 GLY A C 1
ATOM 898 O O . GLY A 1 122 ? -25.825 -4.062 49.280 1.00 74.50 122 GLY A O 1
ATOM 899 N N . VAL A 1 123 ? -25.008 -3.190 47.375 1.00 68.12 123 VAL A N 1
ATOM 900 C CA . VAL A 1 123 ? -24.780 -4.490 46.726 1.00 68.12 123 VAL A CA 1
ATOM 901 C C . VAL A 1 123 ? -23.655 -5.237 47.465 1.00 68.12 123 VAL A C 1
ATOM 903 O O . VAL A 1 123 ? -22.571 -4.667 47.641 1.00 68.12 123 VAL A O 1
ATOM 906 N N . PRO A 1 124 ? -23.869 -6.501 47.891 1.00 64.25 124 PRO A N 1
ATOM 907 C CA . PRO A 1 124 ? -22.898 -7.258 48.678 1.00 64.25 124 PRO A CA 1
ATOM 908 C C . PRO A 1 124 ? -21.521 -7.338 48.018 1.00 64.25 124 PRO A C 1
ATOM 910 O O . PRO A 1 124 ? -21.406 -7.536 46.804 1.00 64.25 124 PRO A O 1
ATOM 913 N N . ALA A 1 125 ? -20.473 -7.219 48.835 1.00 61.72 125 ALA A N 1
ATOM 914 C CA . ALA A 1 125 ? -19.105 -7.368 48.369 1.00 61.72 125 ALA A CA 1
ATOM 915 C C . ALA A 1 125 ? -18.851 -8.801 47.867 1.00 61.72 125 ALA A C 1
ATOM 917 O O . ALA A 1 125 ? -19.134 -9.756 48.588 1.00 61.72 125 ALA A O 1
ATOM 918 N N . GLY A 1 126 ? -18.320 -8.950 46.647 1.00 60.44 126 GLY A N 1
ATOM 919 C CA . GLY A 1 126 ? -17.975 -10.260 46.065 1.00 60.44 126 GLY A CA 1
ATOM 920 C C . GLY A 1 126 ? -18.896 -10.792 44.959 1.00 60.44 126 GLY A C 1
ATOM 921 O O . GLY A 1 126 ? -18.720 -11.933 44.536 1.00 60.44 126 GLY A O 1
ATOM 922 N N . THR A 1 127 ? -19.843 -9.998 44.446 1.00 63.06 127 THR A N 1
ATOM 923 C CA . THR A 1 127 ? -20.522 -10.336 43.179 1.00 63.06 127 THR A CA 1
ATOM 924 C C . THR A 1 127 ? -19.512 -10.360 42.023 1.00 63.06 127 THR A C 1
ATOM 926 O O . THR A 1 127 ? -18.525 -9.625 42.051 1.00 63.06 127 THR A O 1
ATOM 929 N N . ALA A 1 128 ? -19.739 -11.182 40.989 1.00 59.34 128 ALA A N 1
ATOM 930 C CA . ALA A 1 128 ? -18.838 -11.293 39.828 1.00 59.34 128 ALA A CA 1
ATOM 931 C C . ALA A 1 128 ? -18.543 -9.934 39.160 1.00 59.34 128 ALA A C 1
ATOM 933 O O . ALA A 1 128 ? -17.469 -9.727 38.606 1.00 59.34 128 ALA A O 1
ATOM 934 N N . ALA A 1 129 ? -19.461 -8.977 39.295 1.00 56.47 129 ALA A N 1
ATOM 935 C CA . ALA A 1 129 ? -19.293 -7.613 38.822 1.00 56.47 129 ALA A CA 1
ATOM 936 C C . ALA A 1 129 ? -18.342 -6.739 39.653 1.00 56.47 129 ALA A C 1
ATOM 938 O O . ALA A 1 129 ? -17.943 -5.683 39.172 1.00 56.47 129 ALA A O 1
ATOM 939 N N . GLN A 1 130 ? -17.988 -7.145 40.878 1.00 59.53 130 GLN A N 1
ATOM 940 C CA . GLN A 1 130 ? -16.957 -6.519 41.717 1.00 59.53 130 GLN A CA 1
ATOM 941 C C . GLN A 1 130 ? -15.564 -7.137 41.556 1.00 59.53 130 GLN A C 1
ATOM 943 O O . GLN A 1 130 ? -14.586 -6.553 42.025 1.00 59.53 130 GLN A O 1
ATOM 948 N N . ALA A 1 131 ? -15.446 -8.297 40.902 1.00 59.12 131 ALA A N 1
ATOM 949 C CA . ALA A 1 131 ? -14.145 -8.835 40.513 1.00 59.12 131 ALA A CA 1
ATOM 950 C C . ALA A 1 131 ? -13.543 -7.936 39.429 1.00 59.12 131 ALA A C 1
ATOM 952 O O . ALA A 1 131 ? -14.277 -7.583 38.524 1.00 59.12 131 ALA A O 1
ATOM 953 N N . GLU A 1 132 ? -12.251 -7.584 39.514 1.00 63.75 132 GLU A N 1
ATOM 954 C CA . GLU A 1 132 ? -11.524 -6.680 38.592 1.00 63.75 132 GLU A CA 1
ATOM 955 C C . GLU A 1 132 ? -11.659 -7.160 37.124 1.00 63.75 132 GLU A C 1
ATOM 957 O O . GLU A 1 132 ? -10.893 -8.013 36.666 1.00 63.75 132 GLU A O 1
ATOM 962 N N . PRO A 1 133 ? -12.649 -6.669 36.355 1.00 57.19 133 PRO A N 1
ATOM 963 C CA . PRO A 1 133 ? -13.043 -7.253 35.088 1.00 57.19 133 PRO A CA 1
ATOM 964 C C . PRO A 1 133 ? -12.250 -6.649 33.925 1.00 57.19 133 PRO A C 1
ATOM 966 O O . PRO A 1 133 ? -12.471 -6.950 32.754 1.00 57.19 133 PRO A O 1
ATOM 969 N N . THR A 1 134 ? -11.277 -5.794 34.209 1.00 61.69 134 THR A N 1
ATOM 970 C CA . THR A 1 134 ? -10.546 -5.071 33.177 1.00 61.69 134 THR A CA 1
ATOM 971 C C . THR A 1 134 ? -9.546 -5.950 32.434 1.00 61.69 134 THR A C 1
ATOM 973 O O . THR A 1 134 ? -9.227 -5.648 31.291 1.00 61.69 134 THR A O 1
ATOM 976 N N . GLY A 1 135 ? -9.084 -7.064 33.009 1.00 71.50 135 GLY A N 1
ATOM 977 C CA . GLY A 1 135 ? -8.042 -7.900 32.400 1.00 71.50 135 GLY A CA 1
ATOM 978 C C . GLY A 1 135 ? -8.417 -8.493 31.035 1.00 71.50 135 GLY A C 1
ATOM 979 O O . GLY A 1 135 ? -7.712 -8.262 30.052 1.00 71.50 135 GLY A O 1
ATOM 980 N N . ALA A 1 136 ? -9.526 -9.235 30.962 1.00 74.88 136 ALA A N 1
ATOM 981 C CA . ALA A 1 136 ? -9.959 -9.911 29.735 1.00 74.88 136 ALA A CA 1
ATOM 982 C C . ALA A 1 136 ? -10.369 -8.914 28.640 1.00 74.88 136 ALA A C 1
ATOM 984 O O . ALA A 1 136 ? -9.966 -9.054 27.486 1.00 74.88 136 ALA A O 1
ATOM 985 N N . LEU A 1 137 ? -11.087 -7.857 29.023 1.00 72.81 137 LEU A N 1
ATOM 986 C CA . LEU A 1 137 ? -11.530 -6.805 28.114 1.00 72.81 137 LEU A CA 1
ATOM 987 C C . LEU A 1 137 ? -10.350 -6.004 27.544 1.00 72.81 137 LEU A C 1
ATOM 989 O O . LEU A 1 137 ? -10.276 -5.770 26.339 1.00 72.81 137 LEU A O 1
ATOM 993 N N . VAL A 1 138 ? -9.380 -5.638 28.387 1.00 78.12 138 VAL A N 1
ATOM 994 C CA . VAL A 1 138 ? -8.143 -4.968 27.954 1.00 78.12 138 VAL A CA 1
ATOM 995 C C . VAL A 1 138 ? -7.279 -5.901 27.100 1.00 78.12 138 VAL A C 1
ATOM 997 O O . VAL A 1 138 ? -6.669 -5.453 26.131 1.00 78.12 138 VAL A O 1
ATOM 1000 N N . ALA A 1 139 ? -7.235 -7.200 27.404 1.00 82.56 139 ALA A N 1
ATOM 1001 C CA . ALA A 1 139 ? -6.532 -8.175 26.574 1.00 82.56 139 ALA A CA 1
ATOM 1002 C C . ALA A 1 139 ? -7.182 -8.326 25.188 1.00 82.56 139 ALA A C 1
ATOM 1004 O O . ALA A 1 139 ? -6.470 -8.342 24.183 1.00 82.56 139 ALA A O 1
ATOM 1005 N N . ALA A 1 140 ? -8.516 -8.370 25.113 1.00 78.25 140 ALA A N 1
ATOM 1006 C CA . ALA A 1 140 ? -9.253 -8.399 23.851 1.00 78.25 140 ALA A CA 1
ATOM 1007 C C . ALA A 1 140 ? -9.005 -7.127 23.024 1.00 78.25 140 ALA A C 1
ATOM 1009 O O . ALA A 1 140 ? -8.709 -7.213 21.832 1.00 78.25 140 ALA A O 1
ATOM 1010 N N . LEU A 1 141 ? -9.034 -5.960 23.677 1.00 78.69 141 LEU A N 1
ATOM 1011 C CA . LEU A 1 141 ? -8.712 -4.663 23.082 1.00 78.69 141 LEU A CA 1
ATOM 1012 C C . LEU A 1 141 ? -7.305 -4.656 22.457 1.00 78.69 141 LEU A C 1
ATOM 1014 O O . LEU A 1 141 ? -7.133 -4.272 21.301 1.00 78.69 141 LEU A O 1
ATOM 1018 N N . ARG A 1 142 ? -6.301 -5.114 23.212 1.00 84.81 142 ARG A N 1
ATOM 1019 C CA . ARG A 1 142 ? -4.908 -5.229 22.750 1.00 84.81 142 ARG A CA 1
ATOM 1020 C C . ARG A 1 142 ? -4.781 -6.171 21.564 1.00 84.81 142 ARG A C 1
ATOM 1022 O O . ARG A 1 142 ? -4.197 -5.799 20.553 1.00 84.81 142 ARG A O 1
ATOM 1029 N N . GLY A 1 143 ? -5.392 -7.352 21.658 1.00 84.31 143 GLY A N 1
ATOM 1030 C CA . GLY A 1 143 ? -5.384 -8.334 20.576 1.00 84.31 143 GLY A CA 1
ATOM 1031 C C . GLY A 1 143 ? -5.993 -7.793 19.281 1.00 84.31 143 GLY A C 1
ATOM 1032 O O . GLY A 1 143 ? -5.449 -8.035 18.205 1.00 84.31 143 GLY A O 1
ATOM 1033 N N . ALA A 1 144 ? -7.076 -7.016 19.372 1.00 80.06 144 ALA A N 1
ATOM 1034 C CA . ALA A 1 144 ? -7.689 -6.375 18.211 1.00 80.06 144 ALA A CA 1
ATOM 1035 C C . ALA A 1 144 ? -6.765 -5.320 17.576 1.00 80.06 144 ALA A C 1
ATOM 1037 O O . ALA A 1 144 ? -6.591 -5.305 16.357 1.00 80.06 144 ALA A O 1
ATOM 1038 N N . VAL A 1 145 ? -6.121 -4.473 18.387 1.00 84.00 145 VAL A N 1
ATOM 1039 C CA . VAL A 1 145 ? -5.146 -3.481 17.900 1.00 84.00 145 VAL A CA 1
ATOM 1040 C C . VAL A 1 145 ? -3.952 -4.154 17.223 1.00 84.00 145 VAL A C 1
ATOM 1042 O O . VAL A 1 145 ? -3.554 -3.747 16.129 1.00 84.00 145 VAL A O 1
ATOM 1045 N N . ASP A 1 146 ? -3.403 -5.203 17.831 1.00 87.56 146 ASP A N 1
ATOM 1046 C CA . ASP A 1 146 ? -2.271 -5.939 17.270 1.00 87.56 146 ASP A CA 1
ATOM 1047 C C . ASP A 1 146 ? -2.644 -6.642 15.959 1.00 87.56 146 ASP A C 1
ATOM 1049 O O . ASP A 1 146 ? -1.869 -6.610 15.000 1.00 87.56 146 ASP A O 1
ATOM 1053 N N . ALA A 1 147 ? -3.855 -7.201 15.860 1.00 84.69 147 ALA A N 1
ATOM 1054 C CA . ALA A 1 147 ? -4.359 -7.777 14.616 1.00 84.69 147 ALA A CA 1
ATOM 1055 C C . ALA A 1 147 ? -4.428 -6.733 13.487 1.00 84.69 147 ALA A C 1
ATOM 1057 O O . ALA A 1 147 ? -3.985 -7.008 12.368 1.00 84.69 147 ALA A O 1
ATOM 1058 N N . VAL A 1 148 ? -4.905 -5.518 13.786 1.00 84.81 148 VAL A N 1
ATOM 1059 C CA . VAL A 1 148 ? -4.942 -4.400 12.827 1.00 84.81 148 VAL A CA 1
ATOM 1060 C C . VAL A 1 148 ? -3.529 -3.993 12.395 1.00 84.81 148 VAL A C 1
ATOM 1062 O O . VAL A 1 148 ? -3.285 -3.814 11.199 1.00 84.81 148 VAL A O 1
ATOM 1065 N N . LYS A 1 149 ? -2.569 -3.902 13.328 1.00 87.12 149 LYS A N 1
ATOM 1066 C CA . LYS A 1 149 ? -1.158 -3.604 13.008 1.00 87.12 149 LYS A CA 1
ATOM 1067 C C . LYS A 1 149 ? -0.561 -4.657 12.073 1.00 87.12 149 LYS A C 1
ATOM 1069 O O . LYS A 1 149 ? 0.042 -4.317 11.054 1.00 87.12 149 LYS A O 1
ATOM 1074 N N . VAL A 1 150 ? -0.758 -5.940 12.378 1.00 87.56 150 VAL A N 1
ATOM 1075 C CA . VAL A 1 150 ? -0.265 -7.054 11.551 1.00 87.56 150 VAL A CA 1
ATOM 1076 C C . VAL A 1 150 ? -0.884 -7.019 10.153 1.00 87.56 150 VAL A C 1
ATOM 1078 O O . VAL A 1 150 ? -0.161 -7.160 9.161 1.00 87.56 150 VAL A O 1
ATOM 1081 N N . ALA A 1 151 ? -2.197 -6.795 10.053 1.00 85.06 151 ALA A N 1
ATOM 1082 C CA . ALA A 1 151 ? -2.889 -6.676 8.773 1.00 85.06 151 ALA A CA 1
ATOM 1083 C C . ALA A 1 151 ? -2.339 -5.506 7.941 1.00 85.06 151 ALA A C 1
ATOM 1085 O O . ALA A 1 151 ? -2.015 -5.685 6.766 1.00 85.06 151 ALA A O 1
ATOM 1086 N N . ALA A 1 152 ? -2.139 -4.340 8.557 1.00 85.19 152 ALA A N 1
ATOM 1087 C CA . ALA A 1 152 ? -1.589 -3.174 7.877 1.00 85.19 152 ALA A CA 1
ATOM 1088 C C . ALA A 1 152 ? -0.153 -3.399 7.374 1.00 85.19 152 ALA A C 1
ATOM 1090 O O . ALA A 1 152 ? 0.156 -3.038 6.240 1.00 85.19 152 ALA A O 1
ATOM 1091 N N . HIS A 1 153 ? 0.713 -4.052 8.157 1.00 85.56 153 HIS A N 1
ATOM 1092 C CA . HIS A 1 153 ? 2.070 -4.400 7.716 1.00 85.56 153 HIS A CA 1
ATOM 1093 C C . HIS A 1 153 ? 2.095 -5.423 6.579 1.00 85.56 153 HIS A C 1
ATOM 1095 O O . HIS A 1 153 ? 2.986 -5.388 5.726 1.00 85.56 153 HIS A O 1
ATOM 1101 N N . ARG A 1 154 ? 1.138 -6.353 6.547 1.00 86.88 154 ARG A N 1
ATOM 1102 C CA . ARG A 1 154 ? 1.000 -7.281 5.423 1.00 86.88 154 ARG A CA 1
ATOM 1103 C C . ARG A 1 154 ? 0.627 -6.524 4.149 1.00 86.88 154 ARG A C 1
ATOM 1105 O O . ARG A 1 154 ? 1.300 -6.686 3.135 1.00 86.88 154 ARG A O 1
ATOM 1112 N N . GLU A 1 155 ? -0.387 -5.670 4.224 1.00 85.75 155 GLU A N 1
ATOM 1113 C CA . GLU A 1 155 ? -0.865 -4.875 3.087 1.00 85.75 155 GLU A CA 1
ATOM 1114 C C . GLU A 1 155 ? 0.195 -3.888 2.589 1.00 85.75 155 GLU A C 1
ATOM 1116 O O . GLU A 1 155 ? 0.390 -3.743 1.385 1.00 85.75 155 GLU A O 1
ATOM 1121 N N . GLN A 1 156 ? 0.983 -3.303 3.496 1.00 85.25 156 GLN A N 1
ATOM 1122 C CA . GLN A 1 156 ? 2.160 -2.499 3.163 1.00 85.25 156 GLN A CA 1
ATOM 1123 C C . GLN A 1 156 ? 3.100 -3.223 2.182 1.00 85.25 156 GLN A C 1
ATOM 1125 O O . GLN A 1 156 ? 3.560 -2.622 1.210 1.00 85.25 156 GLN A O 1
ATOM 1130 N N . ARG A 1 157 ? 3.398 -4.507 2.425 1.00 85.31 157 ARG A N 1
ATOM 1131 C CA . ARG A 1 157 ? 4.299 -5.301 1.571 1.00 85.31 157 ARG A CA 1
ATOM 1132 C C . ARG A 1 157 ? 3.664 -5.619 0.223 1.00 85.31 157 ARG A C 1
ATOM 1134 O O . ARG A 1 157 ? 4.347 -5.559 -0.797 1.00 85.31 157 ARG A O 1
ATOM 1141 N N . GLU A 1 158 ? 2.375 -5.942 0.212 1.00 86.56 158 GLU A N 1
ATOM 1142 C CA . GLU A 1 158 ? 1.633 -6.240 -1.019 1.00 86.56 158 GLU A CA 1
ATOM 1143 C C . GLU A 1 158 ? 1.488 -5.005 -1.919 1.00 86.56 158 GLU A C 1
ATOM 1145 O O . GLU A 1 158 ? 1.612 -5.102 -3.141 1.00 86.56 158 GLU A O 1
ATOM 1150 N N . LEU A 1 159 ? 1.320 -3.822 -1.325 1.00 85.69 159 LEU A N 1
ATOM 1151 C CA . LEU A 1 159 ? 1.354 -2.543 -2.030 1.00 85.69 159 LEU A CA 1
ATOM 1152 C C . LEU A 1 159 ? 2.699 -2.337 -2.737 1.00 85.69 159 LEU A C 1
ATOM 1154 O O . LEU A 1 159 ? 2.710 -2.136 -3.954 1.00 85.69 159 LEU A O 1
ATOM 1158 N N . SER A 1 160 ? 3.820 -2.467 -2.016 1.00 85.62 160 SER A N 1
ATOM 1159 C CA . SER A 1 160 ? 5.165 -2.329 -2.597 1.00 85.62 160 SER A CA 1
ATOM 1160 C C . SER A 1 160 ? 5.417 -3.343 -3.717 1.00 85.62 160 SER A C 1
ATOM 1162 O O . SER A 1 160 ? 5.936 -2.988 -4.771 1.00 85.62 160 SER A O 1
ATOM 1164 N N . ARG A 1 161 ? 4.977 -4.593 -3.539 1.00 89.38 161 ARG A N 1
ATOM 1165 C CA . ARG A 1 161 ? 5.114 -5.652 -4.553 1.00 89.38 161 ARG A CA 1
ATOM 1166 C C . ARG A 1 161 ? 4.251 -5.439 -5.791 1.00 89.38 161 ARG A C 1
ATOM 1168 O O . ARG A 1 161 ? 4.504 -6.076 -6.804 1.00 89.38 161 ARG A O 1
ATOM 1175 N N . SER A 1 162 ? 3.233 -4.582 -5.732 1.00 91.56 162 SER A N 1
ATOM 1176 C CA . SER A 1 162 ? 2.294 -4.406 -6.844 1.00 91.56 162 SER A CA 1
ATOM 1177 C C . SER A 1 162 ? 2.721 -3.394 -7.909 1.00 91.56 162 SER A C 1
ATOM 1179 O O . SER A 1 162 ? 2.144 -3.383 -8.998 1.00 91.56 162 SER A O 1
ATOM 1181 N N . ILE A 1 163 ? 3.756 -2.596 -7.636 1.00 92.75 163 ILE A N 1
ATOM 1182 C CA . ILE A 1 163 ? 4.277 -1.604 -8.586 1.00 92.75 163 ILE A CA 1
ATOM 1183 C C . ILE A 1 163 ? 4.975 -2.304 -9.760 1.00 92.75 163 ILE A C 1
ATOM 1185 O O . ILE A 1 163 ? 4.622 -2.066 -10.913 1.00 92.75 163 ILE A O 1
ATOM 1189 N N . GLU A 1 164 ? 5.910 -3.218 -9.485 1.00 94.81 164 GLU A N 1
ATOM 1190 C CA . GLU A 1 164 ? 6.695 -3.897 -10.528 1.00 94.81 164 GLU A CA 1
ATOM 1191 C C . GLU A 1 164 ? 5.826 -4.694 -11.528 1.00 94.81 164 GLU A C 1
ATOM 1193 O O . GLU A 1 164 ? 6.022 -4.524 -12.733 1.00 94.81 164 GLU A O 1
ATOM 1198 N N . PRO A 1 165 ? 4.829 -5.506 -11.110 1.00 95.50 165 PRO A N 1
ATOM 1199 C CA . PRO A 1 165 ? 3.935 -6.188 -12.046 1.00 95.50 165 PRO A CA 1
ATOM 1200 C C . PRO A 1 165 ? 3.162 -5.232 -12.958 1.00 95.50 165 PRO A C 1
ATOM 1202 O O . PRO A 1 165 ? 2.933 -5.558 -14.122 1.00 95.50 165 PRO A O 1
ATOM 1205 N N . THR A 1 166 ? 2.784 -4.054 -12.452 1.00 96.38 166 THR A N 1
ATOM 1206 C CA . THR A 1 166 ? 2.066 -3.042 -13.240 1.00 96.38 166 THR A CA 1
ATOM 1207 C C . THR A 1 166 ? 2.988 -2.430 -14.293 1.00 96.38 166 THR A C 1
ATOM 1209 O O . THR A 1 166 ? 2.631 -2.378 -15.468 1.00 96.38 166 THR A O 1
ATOM 1212 N N . VAL A 1 167 ? 4.218 -2.070 -13.908 1.00 97.06 167 VAL A N 1
ATOM 1213 C CA . VAL A 1 167 ? 5.263 -1.613 -14.841 1.00 97.06 167 VAL A CA 1
ATOM 1214 C C . VAL A 1 167 ? 5.527 -2.664 -15.919 1.00 97.06 167 VAL A C 1
ATOM 1216 O O . VAL A 1 167 ? 5.496 -2.357 -17.109 1.00 97.06 167 VAL A O 1
ATOM 1219 N N . LYS A 1 168 ? 5.699 -3.929 -15.523 1.00 97.12 168 LYS A N 1
ATOM 1220 C CA . LYS A 1 168 ? 5.917 -5.037 -16.457 1.00 97.12 168 LYS A CA 1
ATOM 1221 C C . LYS A 1 168 ? 4.774 -5.184 -17.461 1.00 97.12 168 LYS A C 1
ATOM 1223 O O . LYS A 1 168 ? 5.040 -5.364 -18.645 1.00 97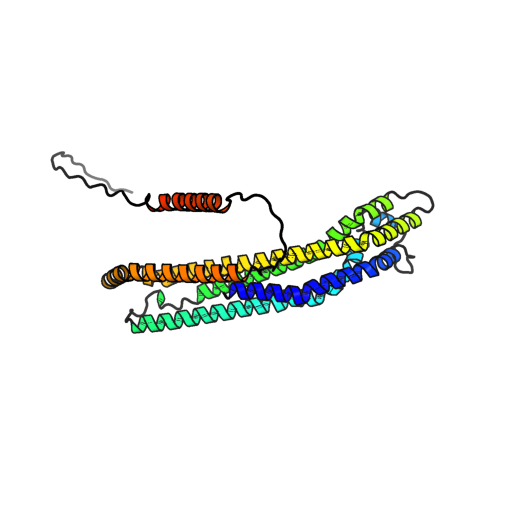.12 168 LYS A O 1
ATOM 1228 N N . ALA A 1 169 ? 3.523 -5.092 -17.009 1.00 97.44 169 ALA A N 1
ATOM 1229 C CA . ALA A 1 169 ? 2.359 -5.191 -17.887 1.00 97.44 169 ALA A CA 1
ATOM 1230 C C . ALA A 1 169 ? 2.352 -4.090 -18.962 1.00 97.44 169 ALA A C 1
ATOM 1232 O O . ALA A 1 169 ? 2.051 -4.362 -20.121 1.00 97.44 169 ALA A O 1
ATOM 1233 N N . HIS A 1 170 ? 2.750 -2.865 -18.610 1.00 97.75 170 HIS A N 1
ATOM 1234 C CA . HIS A 1 170 ? 2.888 -1.768 -19.574 1.00 97.75 170 HIS A CA 1
ATOM 1235 C C . HIS A 1 170 ? 4.102 -1.913 -20.504 1.00 97.75 170 HIS A C 1
ATOM 1237 O O . HIS A 1 170 ? 4.084 -1.401 -21.624 1.00 97.75 170 HIS A O 1
ATOM 1243 N N . MET A 1 171 ? 5.147 -2.616 -20.069 1.00 97.94 171 MET A N 1
ATOM 1244 C CA . MET A 1 171 ? 6.359 -2.868 -20.852 1.00 97.94 171 MET A CA 1
ATOM 1245 C C . MET A 1 171 ? 6.256 -4.060 -21.814 1.00 97.94 171 MET A C 1
ATOM 1247 O O . MET A 1 171 ? 7.110 -4.206 -22.691 1.00 97.94 171 MET A O 1
ATOM 1251 N N . ASP A 1 172 ? 5.231 -4.903 -21.678 1.00 97.25 172 ASP A N 1
ATOM 1252 C CA . ASP A 1 172 ? 5.136 -6.192 -22.372 1.00 97.25 172 ASP A CA 1
ATOM 1253 C C . ASP A 1 172 ? 5.137 -6.064 -23.908 1.00 97.25 172 ASP A C 1
ATOM 1255 O O . ASP A 1 172 ? 5.818 -6.832 -24.593 1.00 97.25 172 ASP A O 1
ATOM 1259 N N . ASP A 1 173 ? 4.475 -5.039 -24.463 1.00 97.44 173 ASP A N 1
ATOM 1260 C CA . ASP A 1 173 ? 4.510 -4.751 -25.909 1.00 97.44 173 ASP A CA 1
ATOM 1261 C C . ASP A 1 173 ? 5.923 -4.372 -26.383 1.00 97.44 173 ASP A C 1
ATOM 1263 O O . ASP A 1 173 ? 6.443 -4.947 -27.345 1.00 97.44 173 ASP A O 1
ATOM 1267 N N . GLY A 1 174 ? 6.597 -3.472 -25.659 1.00 97.50 174 GLY A N 1
ATOM 1268 C CA . GLY A 1 174 ? 7.974 -3.076 -25.956 1.00 97.50 174 GLY A CA 1
ATOM 1269 C C . GLY A 1 174 ? 8.935 -4.263 -25.920 1.00 97.50 174 GLY A C 1
ATOM 1270 O O . GLY A 1 174 ? 9.787 -4.417 -26.804 1.00 97.50 174 GLY A O 1
ATOM 1271 N N . TYR A 1 175 ? 8.764 -5.157 -24.943 1.00 98.19 175 TYR A N 1
ATOM 1272 C CA . TYR A 1 175 ? 9.548 -6.384 -24.861 1.00 98.19 175 TYR A CA 1
ATOM 1273 C C . TYR A 1 175 ? 9.242 -7.360 -25.992 1.00 98.19 175 TYR A C 1
ATOM 1275 O O . TYR A 1 175 ? 10.170 -7.911 -26.585 1.00 98.19 175 TYR A O 1
ATOM 1283 N N . THR A 1 176 ? 7.971 -7.539 -26.340 1.00 97.81 176 THR A N 1
ATOM 1284 C CA . THR A 1 176 ? 7.539 -8.428 -27.423 1.00 97.81 176 THR A CA 1
ATOM 1285 C C . THR A 1 176 ? 8.099 -7.972 -28.769 1.00 97.81 176 THR A C 1
ATOM 1287 O O . THR A 1 176 ? 8.730 -8.759 -29.483 1.00 97.81 176 THR A O 1
ATOM 1290 N N . ARG A 1 177 ? 7.975 -6.678 -29.083 1.00 97.31 177 ARG A N 1
ATOM 1291 C CA . ARG A 1 177 ? 8.523 -6.074 -30.308 1.00 97.31 177 ARG A CA 1
ATOM 1292 C C . ARG A 1 177 ? 10.043 -6.186 -30.354 1.00 97.31 177 ARG A C 1
ATOM 1294 O O . ARG A 1 177 ? 10.606 -6.627 -31.353 1.00 97.31 177 ARG A O 1
ATOM 1301 N N . GLY A 1 178 ? 10.721 -5.879 -29.249 1.00 96.50 178 GLY A N 1
ATOM 1302 C CA . GLY A 1 178 ? 12.168 -6.041 -29.153 1.00 96.50 178 GLY A CA 1
ATOM 1303 C C . GLY A 1 178 ? 12.629 -7.503 -29.275 1.00 96.50 178 GLY A C 1
ATOM 1304 O O . GLY A 1 178 ? 13.686 -7.785 -29.850 1.00 96.50 178 GLY A O 1
ATOM 1305 N N . ALA A 1 179 ? 11.859 -8.460 -28.757 1.00 96.06 179 ALA A N 1
ATOM 1306 C CA . ALA A 1 179 ? 12.176 -9.884 -28.838 1.00 96.06 179 ALA A CA 1
ATOM 1307 C C . ALA A 1 179 ? 12.066 -10.425 -30.272 1.00 96.06 179 ALA A C 1
ATOM 1309 O O . ALA A 1 179 ? 12.864 -11.292 -30.644 1.00 96.06 179 ALA A O 1
ATOM 1310 N N . ALA A 1 180 ? 11.135 -9.889 -31.066 1.00 96.44 180 ALA A N 1
ATOM 1311 C CA . ALA A 1 180 ? 10.935 -10.247 -32.469 1.00 96.44 180 ALA A CA 1
ATOM 1312 C C . ALA A 1 180 ? 12.069 -9.758 -33.395 1.00 96.44 180 ALA A C 1
ATOM 1314 O O . ALA A 1 180 ? 12.285 -10.339 -34.458 1.00 96.44 180 ALA A O 1
ATOM 1315 N N . GLU A 1 181 ? 12.842 -8.741 -32.991 1.00 96.44 181 GLU A N 1
ATOM 1316 C CA . GLU A 1 181 ? 13.939 -8.205 -33.806 1.00 96.44 181 GLU A CA 1
ATOM 1317 C C . GLU A 1 181 ? 15.041 -9.235 -34.091 1.00 96.44 181 GLU A C 1
ATOM 1319 O O . GLU A 1 181 ? 15.686 -9.782 -33.181 1.00 96.44 181 GLU A O 1
ATOM 1324 N N . ALA A 1 182 ? 15.338 -9.408 -35.381 1.00 94.25 182 ALA A N 1
ATOM 1325 C CA . ALA A 1 182 ? 16.324 -10.348 -35.902 1.00 94.25 182 ALA A CA 1
ATOM 1326 C C . ALA A 1 182 ? 17.159 -9.748 -37.050 1.00 94.25 182 ALA A C 1
ATOM 1328 O O . ALA A 1 182 ? 16.879 -8.663 -37.560 1.00 94.25 182 ALA A O 1
ATOM 1329 N N . GLY A 1 183 ? 18.233 -10.449 -37.426 1.00 94.31 183 GLY A N 1
ATOM 1330 C CA . GLY A 1 183 ? 19.126 -10.072 -38.525 1.00 94.31 183 GLY A CA 1
ATOM 1331 C C . GLY A 1 183 ? 20.229 -9.072 -38.164 1.00 94.31 183 GLY A C 1
ATOM 1332 O O . GLY A 1 183 ? 20.452 -8.725 -36.997 1.00 94.31 183 GLY A O 1
ATOM 1333 N N . THR A 1 184 ? 20.944 -8.615 -39.193 1.00 94.44 184 THR A N 1
ATOM 1334 C CA . THR A 1 184 ? 22.057 -7.665 -39.074 1.00 94.44 184 THR A CA 1
ATOM 1335 C C . THR A 1 184 ? 21.587 -6.352 -38.454 1.00 94.44 184 THR A C 1
ATOM 1337 O O . THR A 1 184 ? 20.545 -5.813 -38.828 1.00 94.44 184 THR A O 1
ATOM 1340 N N . GLY A 1 185 ? 22.331 -5.850 -37.465 1.00 93.81 185 GLY A N 1
ATOM 1341 C CA . GLY A 1 185 ? 21.991 -4.624 -36.733 1.00 93.81 185 GLY A CA 1
ATOM 1342 C C . GLY A 1 185 ? 20.818 -4.753 -35.748 1.00 93.81 185 GLY A C 1
ATOM 1343 O O . GLY A 1 185 ? 20.444 -3.764 -35.120 1.00 93.81 185 GLY A O 1
ATOM 1344 N N . SER A 1 186 ? 20.258 -5.956 -35.562 1.00 94.50 186 SER A N 1
ATOM 1345 C CA . SER A 1 186 ? 19.099 -6.193 -34.681 1.00 94.50 186 SER A CA 1
ATOM 1346 C C . SER A 1 186 ? 19.302 -5.761 -33.233 1.00 94.50 186 SER A C 1
ATOM 1348 O O . SER A 1 186 ? 18.333 -5.404 -32.577 1.00 94.50 186 SER A O 1
ATOM 1350 N N . HIS A 1 187 ? 20.533 -5.760 -32.711 1.00 95.25 187 HIS A N 1
ATOM 1351 C CA . HIS A 1 187 ? 20.769 -5.299 -31.343 1.00 95.25 187 HIS A CA 1
ATOM 1352 C C . HIS A 1 187 ? 20.416 -3.818 -31.176 1.00 95.25 187 HIS A C 1
ATOM 1354 O O . HIS A 1 187 ? 19.652 -3.486 -30.276 1.00 95.25 187 HIS A O 1
ATOM 1360 N N . ARG A 1 188 ? 20.902 -2.950 -32.071 1.00 96.00 188 ARG A N 1
ATOM 1361 C CA . ARG A 1 188 ? 20.632 -1.509 -32.002 1.00 96.00 188 ARG A CA 1
ATOM 1362 C C . ARG A 1 188 ? 19.163 -1.192 -32.285 1.00 96.00 188 ARG A C 1
ATOM 1364 O O . ARG A 1 188 ? 18.597 -0.355 -31.597 1.00 96.00 188 ARG A O 1
ATOM 1371 N N . ARG A 1 189 ? 18.528 -1.903 -33.228 1.00 97.44 189 ARG A N 1
ATOM 1372 C CA . ARG A 1 189 ? 17.075 -1.778 -33.460 1.00 97.44 189 ARG A CA 1
ATOM 1373 C C . ARG A 1 189 ? 16.254 -2.206 -32.245 1.00 97.44 189 ARG A C 1
ATOM 1375 O O . ARG A 1 189 ? 15.338 -1.494 -31.862 1.00 97.44 189 ARG A O 1
ATOM 1382 N N . ARG A 1 190 ? 16.617 -3.319 -31.599 1.00 97.19 190 ARG A N 1
ATOM 1383 C CA . ARG A 1 190 ? 15.959 -3.790 -30.372 1.00 97.19 190 ARG A CA 1
ATOM 1384 C C . ARG A 1 190 ? 16.051 -2.760 -29.252 1.00 97.19 190 ARG A C 1
ATOM 1386 O O . ARG A 1 190 ? 15.044 -2.502 -28.608 1.00 97.19 190 ARG A O 1
ATOM 1393 N N . VAL A 1 191 ? 17.242 -2.205 -29.027 1.00 97.00 191 VAL A N 1
ATOM 1394 C CA . VAL A 1 191 ? 17.458 -1.156 -28.019 1.00 97.00 191 VAL A CA 1
ATOM 1395 C C . VAL A 1 191 ? 16.564 0.049 -28.315 1.00 97.00 191 VAL A C 1
ATOM 1397 O O . VAL A 1 191 ? 15.777 0.430 -27.459 1.00 97.00 191 VAL A O 1
ATOM 1400 N N . ALA A 1 192 ? 16.583 0.548 -29.555 1.00 97.50 192 ALA A N 1
ATOM 1401 C CA . ALA A 1 192 ? 15.764 1.689 -29.963 1.00 97.50 192 ALA A CA 1
ATOM 1402 C C . ALA A 1 192 ? 14.251 1.439 -29.809 1.00 97.50 192 ALA A C 1
ATOM 1404 O O . ALA A 1 192 ? 13.519 2.342 -29.416 1.00 97.50 192 ALA A O 1
ATOM 1405 N N . LEU A 1 193 ? 13.771 0.219 -30.087 1.00 97.94 193 LEU A N 1
ATOM 1406 C CA . LEU A 1 193 ? 12.364 -0.142 -29.877 1.00 97.94 193 LEU A CA 1
ATOM 1407 C C . LEU A 1 193 ? 11.971 -0.099 -28.400 1.00 97.94 193 LEU A C 1
ATOM 1409 O O . LEU A 1 193 ? 10.903 0.415 -28.079 1.00 97.94 193 LEU A O 1
ATOM 1413 N N . VAL A 1 194 ? 12.813 -0.632 -27.511 1.00 97.50 194 VAL A N 1
ATOM 1414 C CA . VAL A 1 194 ? 12.535 -0.609 -26.070 1.00 97.50 194 VAL A CA 1
ATOM 1415 C C . VAL A 1 194 ? 12.605 0.823 -25.538 1.00 97.50 194 VAL A C 1
ATOM 1417 O O . VAL A 1 194 ? 11.702 1.222 -24.816 1.00 97.50 194 VAL A O 1
ATOM 1420 N N . GLU A 1 195 ? 13.609 1.613 -25.924 1.00 98.06 195 GLU A N 1
ATOM 1421 C CA . GLU A 1 195 ? 13.734 3.028 -25.533 1.00 98.06 195 GLU A CA 1
ATOM 1422 C C . GLU A 1 195 ? 12.519 3.855 -25.977 1.00 98.06 195 GLU A C 1
ATOM 1424 O O . GLU A 1 195 ? 11.901 4.530 -25.156 1.00 98.06 195 GLU A O 1
ATOM 1429 N N . SER A 1 196 ? 12.126 3.735 -27.250 1.00 97.81 196 SER A N 1
ATOM 1430 C CA . SER A 1 196 ? 10.943 4.408 -27.801 1.00 97.81 196 SER A CA 1
ATOM 1431 C C . SER A 1 196 ? 9.656 3.989 -27.089 1.00 97.81 196 SER A C 1
ATOM 1433 O O . SER A 1 196 ? 8.786 4.825 -26.843 1.00 97.81 196 SER A O 1
ATOM 1435 N N . HIS A 1 197 ? 9.524 2.704 -26.745 1.00 98.44 197 HIS A N 1
ATOM 1436 C CA . HIS A 1 197 ? 8.369 2.219 -25.993 1.00 98.44 197 HIS A CA 1
ATOM 1437 C C . HIS A 1 197 ? 8.335 2.792 -24.579 1.00 98.44 197 HIS A C 1
ATOM 1439 O O . HIS A 1 197 ? 7.284 3.251 -24.145 1.00 98.44 197 HIS A O 1
ATOM 1445 N N . VAL A 1 198 ? 9.472 2.803 -23.873 1.00 98.19 198 VAL A N 1
ATOM 1446 C CA . VAL A 1 198 ? 9.577 3.384 -22.525 1.00 98.19 198 VAL A CA 1
ATOM 1447 C C . VAL A 1 198 ? 9.176 4.854 -22.548 1.00 98.19 198 VAL A C 1
ATOM 1449 O O . VAL A 1 198 ? 8.351 5.258 -21.737 1.00 98.19 198 VAL A O 1
ATOM 1452 N N . GLU A 1 199 ? 9.700 5.639 -23.489 1.00 97.38 199 GLU A N 1
ATOM 1453 C CA . GLU A 1 199 ? 9.380 7.065 -23.618 1.00 97.38 199 GLU A CA 1
ATOM 1454 C C . GLU A 1 199 ? 7.877 7.303 -23.834 1.00 97.38 199 GLU A C 1
ATOM 1456 O O . GLU A 1 199 ? 7.270 8.139 -23.163 1.00 97.38 199 GLU A O 1
ATOM 1461 N N . ALA A 1 200 ? 7.249 6.518 -24.715 1.00 97.56 200 ALA A N 1
ATOM 1462 C CA . ALA A 1 200 ? 5.822 6.637 -25.002 1.00 97.56 200 ALA A CA 1
ATOM 1463 C C . ALA A 1 200 ? 4.926 6.129 -23.855 1.00 97.56 200 ALA A C 1
ATOM 1465 O O . ALA A 1 200 ? 3.863 6.699 -23.592 1.00 97.56 200 ALA A O 1
ATOM 1466 N N . ALA A 1 201 ? 5.325 5.047 -23.181 1.00 97.19 201 ALA A N 1
ATOM 1467 C CA . ALA A 1 201 ? 4.523 4.385 -22.155 1.00 97.19 201 ALA A CA 1
ATOM 1468 C C . ALA A 1 201 ? 4.701 4.991 -20.755 1.00 97.19 201 ALA A C 1
ATOM 1470 O O . ALA A 1 201 ? 3.781 4.882 -19.942 1.00 97.19 201 ALA A O 1
ATOM 1471 N N . ALA A 1 202 ? 5.836 5.642 -20.470 1.00 95.94 202 ALA A N 1
ATOM 1472 C CA . ALA A 1 202 ? 6.207 6.138 -19.142 1.00 95.94 202 ALA A CA 1
ATOM 1473 C C . ALA A 1 202 ? 5.102 6.934 -18.424 1.00 95.94 202 ALA A C 1
ATOM 1475 O O . ALA A 1 202 ? 4.803 6.582 -17.280 1.00 95.94 202 ALA A O 1
ATOM 1476 N N . PRO A 1 203 ? 4.428 7.930 -19.044 1.00 96.06 203 PRO A N 1
ATOM 1477 C CA . PRO A 1 203 ? 3.408 8.709 -18.344 1.00 96.06 203 PRO A CA 1
ATOM 1478 C C . PRO A 1 203 ? 2.270 7.831 -17.808 1.00 96.06 203 PRO A C 1
ATOM 1480 O O . PRO A 1 203 ? 1.981 7.846 -16.614 1.00 96.06 203 PRO A O 1
ATOM 1483 N N . LYS A 1 204 ? 1.682 6.996 -18.675 1.00 96.75 204 LYS A N 1
ATOM 1484 C CA . LYS A 1 204 ? 0.560 6.118 -18.313 1.00 96.75 204 LYS A CA 1
ATOM 1485 C C . LYS A 1 204 ? 0.991 4.991 -17.379 1.00 96.75 204 LYS A C 1
ATOM 1487 O O . LYS A 1 204 ? 0.245 4.622 -16.481 1.00 96.75 204 LYS A O 1
ATOM 1492 N N . MET A 1 205 ? 2.187 4.447 -17.587 1.00 96.94 205 MET A N 1
ATOM 1493 C CA . MET A 1 205 ? 2.722 3.329 -16.815 1.00 96.94 205 MET A CA 1
ATOM 1494 C C . MET A 1 205 ? 2.901 3.684 -15.337 1.00 96.94 205 MET A C 1
ATOM 1496 O O . MET A 1 205 ? 2.478 2.923 -14.462 1.00 96.94 205 MET A O 1
ATOM 1500 N N . PHE A 1 206 ? 3.508 4.835 -15.041 1.00 97.06 206 PHE A N 1
ATOM 1501 C CA . PHE A 1 206 ? 3.754 5.245 -13.657 1.00 97.06 206 PHE A CA 1
ATOM 1502 C C . PHE A 1 206 ? 2.515 5.840 -12.985 1.00 97.06 206 PHE A C 1
ATOM 1504 O O . PHE A 1 206 ? 2.309 5.609 -11.790 1.00 97.06 206 PHE A O 1
ATOM 1511 N N . GLU A 1 207 ? 1.647 6.517 -13.741 1.00 95.19 207 GLU A N 1
ATOM 1512 C CA . GLU A 1 207 ? 0.332 6.945 -13.254 1.00 95.19 207 GLU A CA 1
ATOM 1513 C C . GLU A 1 207 ? -0.538 5.742 -12.862 1.00 95.19 207 GLU A C 1
ATOM 1515 O O . GLU A 1 207 ? -1.044 5.691 -11.744 1.00 95.19 207 GLU A O 1
ATOM 1520 N N . ALA A 1 208 ? -0.644 4.719 -13.718 1.00 94.81 208 ALA A N 1
ATOM 1521 C CA . ALA A 1 208 ? -1.390 3.500 -13.407 1.00 94.81 208 ALA A CA 1
ATOM 1522 C C . ALA A 1 208 ? -0.796 2.745 -12.206 1.00 94.81 208 ALA A C 1
ATOM 1524 O O . ALA A 1 208 ? -1.531 2.295 -11.323 1.00 94.81 208 ALA A O 1
ATOM 1525 N N . SER A 1 209 ? 0.537 2.645 -12.137 1.00 93.56 209 SER A N 1
ATOM 1526 C CA . SER A 1 209 ? 1.231 1.970 -11.033 1.00 93.56 209 SER A CA 1
ATOM 1527 C C . SER A 1 209 ? 0.966 2.651 -9.691 1.00 93.56 209 SER A C 1
ATOM 1529 O O . SER A 1 209 ? 0.614 1.990 -8.715 1.00 93.56 209 SER A O 1
ATOM 1531 N N . THR A 1 210 ? 1.088 3.978 -9.628 1.00 93.88 210 THR A N 1
ATOM 1532 C CA . THR A 1 210 ? 0.848 4.726 -8.385 1.00 93.88 210 THR A CA 1
ATOM 1533 C C . THR A 1 210 ? -0.633 4.867 -8.059 1.00 93.88 210 THR A C 1
ATOM 1535 O O . THR A 1 210 ? -1.006 4.714 -6.896 1.00 93.88 210 THR A O 1
ATOM 1538 N N . GLY A 1 211 ? -1.496 5.042 -9.060 1.00 92.50 211 GLY A N 1
ATOM 1539 C CA . GLY A 1 211 ? -2.948 5.044 -8.896 1.00 92.50 211 GLY A CA 1
ATOM 1540 C C . GLY A 1 211 ? -3.471 3.733 -8.304 1.00 92.50 211 GLY A C 1
ATOM 1541 O O . GLY A 1 211 ? -4.272 3.754 -7.368 1.00 92.50 211 GLY A O 1
ATOM 1542 N N . GLY A 1 212 ? -2.951 2.588 -8.759 1.00 90.88 212 GLY A N 1
ATOM 1543 C CA . GLY A 1 212 ? -3.276 1.278 -8.190 1.00 90.88 212 GLY A CA 1
ATOM 1544 C C . GLY A 1 212 ? -2.879 1.147 -6.714 1.00 90.88 212 GLY A C 1
ATOM 1545 O O . GLY A 1 212 ? -3.639 0.605 -5.908 1.00 90.88 212 GLY A O 1
ATOM 1546 N N . VAL A 1 213 ? -1.720 1.690 -6.333 1.00 91.56 213 VAL A N 1
ATOM 1547 C CA . VAL A 1 213 ? -1.267 1.734 -4.933 1.00 91.56 213 VAL A CA 1
ATOM 1548 C C . VAL A 1 213 ? -2.162 2.646 -4.090 1.00 91.56 213 VAL A C 1
ATOM 1550 O O . VAL A 1 213 ? -2.571 2.248 -3.001 1.00 91.56 213 VAL A O 1
ATOM 1553 N N . VAL A 1 214 ? -2.528 3.832 -4.586 1.00 90.81 214 VAL A N 1
ATOM 1554 C CA . VAL A 1 214 ? -3.440 4.758 -3.889 1.00 90.81 214 VAL A CA 1
ATOM 1555 C C . VAL A 1 214 ? -4.822 4.130 -3.684 1.00 90.81 214 VAL A C 1
ATOM 1557 O O . VAL A 1 214 ? -5.365 4.183 -2.581 1.00 90.81 214 VAL A O 1
ATOM 1560 N N . ALA A 1 215 ? -5.375 3.464 -4.700 1.00 90.81 215 ALA A N 1
ATOM 1561 C CA . ALA A 1 215 ? -6.658 2.773 -4.584 1.00 90.81 215 ALA A CA 1
ATOM 1562 C C . ALA A 1 215 ? -6.627 1.676 -3.506 1.00 90.81 215 ALA A C 1
ATOM 1564 O O . ALA A 1 215 ? -7.529 1.585 -2.671 1.00 90.81 215 ALA A O 1
ATOM 1565 N N . LYS A 1 216 ? -5.555 0.876 -3.468 1.00 89.31 216 LYS A N 1
ATOM 1566 C CA . LYS A 1 216 ? -5.361 -0.146 -2.432 1.00 89.31 216 LYS A CA 1
ATOM 1567 C C . LYS A 1 216 ? -5.127 0.456 -1.042 1.00 89.31 216 LYS A C 1
ATOM 1569 O O . LYS A 1 216 ? -5.629 -0.092 -0.067 1.00 89.31 216 LYS A O 1
ATOM 1574 N N . LEU A 1 217 ? -4.436 1.594 -0.930 1.00 88.44 217 LEU A N 1
ATOM 1575 C CA . LEU A 1 217 ? -4.314 2.334 0.334 1.00 88.44 217 LEU A CA 1
ATOM 1576 C C . LEU A 1 217 ? -5.685 2.789 0.848 1.00 88.44 217 LEU A C 1
ATOM 1578 O O . LEU A 1 217 ? -5.971 2.649 2.035 1.00 88.44 217 LEU A O 1
ATOM 1582 N N . ASN A 1 218 ? -6.555 3.277 -0.034 1.00 87.94 218 ASN A N 1
ATOM 1583 C CA . ASN A 1 218 ? -7.921 3.652 0.333 1.00 87.94 218 ASN A CA 1
ATOM 1584 C C . ASN A 1 218 ? -8.742 2.440 0.791 1.00 87.94 218 ASN A C 1
ATOM 1586 O O . ASN A 1 218 ? -9.437 2.510 1.807 1.00 87.94 218 ASN A O 1
ATOM 1590 N N . ALA A 1 219 ? -8.602 1.303 0.105 1.00 88.56 219 ALA A N 1
ATOM 1591 C CA . ALA A 1 219 ? -9.222 0.048 0.525 1.00 88.56 219 ALA A CA 1
ATOM 1592 C C . ALA A 1 219 ? -8.705 -0.425 1.896 1.00 88.56 219 ALA A C 1
ATOM 1594 O O . ALA A 1 219 ? -9.500 -0.844 2.739 1.00 88.56 219 ALA A O 1
ATOM 1595 N N . LEU A 1 220 ? -7.398 -0.300 2.157 1.00 86.31 220 LEU A N 1
ATOM 1596 C CA . LEU A 1 220 ? -6.801 -0.612 3.454 1.00 86.31 220 LEU A CA 1
ATOM 1597 C C . LEU A 1 220 ? -7.391 0.261 4.564 1.00 86.31 220 LEU A C 1
ATOM 1599 O O . LEU A 1 220 ? -7.779 -0.265 5.601 1.00 86.31 220 LEU A O 1
ATOM 1603 N N . ARG A 1 221 ? -7.509 1.576 4.351 1.00 85.19 221 ARG A N 1
ATOM 1604 C CA . ARG A 1 221 ? -8.111 2.491 5.337 1.00 85.19 221 ARG A CA 1
ATOM 1605 C C . ARG A 1 221 ? -9.538 2.078 5.690 1.00 85.19 221 ARG A C 1
ATOM 1607 O O . ARG A 1 221 ? -9.872 1.978 6.867 1.00 85.19 221 ARG A O 1
ATOM 1614 N N . ALA A 1 222 ? -10.355 1.781 4.679 1.00 85.12 222 ALA A N 1
ATOM 1615 C CA . ALA A 1 222 ? -11.720 1.309 4.889 1.00 85.12 222 ALA A CA 1
ATOM 1616 C C . ALA A 1 222 ? -11.755 -0.040 5.631 1.00 85.12 222 ALA A C 1
ATOM 1618 O O . ALA A 1 222 ? -12.597 -0.249 6.502 1.00 85.12 222 ALA A O 1
ATOM 1619 N N . SER A 1 223 ? -10.826 -0.945 5.314 1.00 85.44 223 SER A N 1
ATOM 1620 C CA . SER A 1 223 ? -10.681 -2.235 5.993 1.00 85.44 223 SER A CA 1
ATOM 1621 C C . SER A 1 223 ? -10.291 -2.068 7.463 1.00 85.44 223 SER A C 1
ATOM 1623 O O . SER A 1 223 ? -10.918 -2.680 8.322 1.00 85.44 223 SER A O 1
ATOM 1625 N N . ILE A 1 224 ? -9.333 -1.186 7.774 1.00 83.81 224 ILE A N 1
ATOM 1626 C CA . ILE A 1 224 ? -8.936 -0.865 9.152 1.00 83.81 224 ILE A CA 1
ATOM 1627 C C . ILE A 1 224 ? -10.128 -0.310 9.932 1.00 83.81 224 ILE A C 1
ATOM 1629 O O . ILE A 1 224 ? -10.387 -0.775 11.036 1.00 83.81 224 ILE A O 1
ATOM 1633 N N . GLY A 1 225 ? -10.890 0.629 9.361 1.00 82.19 225 GLY A N 1
ATOM 1634 C CA . GLY A 1 225 ? -12.094 1.163 10.005 1.00 82.19 225 GLY A CA 1
ATOM 1635 C C . GLY A 1 225 ? -13.103 0.065 10.359 1.00 82.19 225 GLY A C 1
ATOM 1636 O O . GLY A 1 225 ? -13.535 -0.025 11.506 1.00 82.19 225 GLY A O 1
ATOM 1637 N N . LYS A 1 226 ? -13.397 -0.831 9.408 1.00 84.56 226 LYS A N 1
ATOM 1638 C CA . LYS A 1 226 ? -14.292 -1.983 9.622 1.00 84.56 226 LYS A CA 1
ATOM 1639 C C . LYS A 1 226 ? -13.749 -2.977 10.647 1.00 84.56 226 LYS A C 1
ATOM 1641 O O . LYS A 1 226 ? -14.519 -3.518 11.432 1.00 84.56 226 LYS A O 1
ATOM 1646 N N . GLN A 1 227 ? -12.442 -3.238 10.641 1.00 81.56 227 GLN A N 1
ATOM 1647 C CA . GLN A 1 227 ? -11.803 -4.111 11.626 1.00 81.56 227 GLN A CA 1
ATOM 1648 C C . GLN A 1 227 ? -11.857 -3.494 13.020 1.00 81.56 227 GLN A C 1
ATOM 1650 O O . GLN A 1 227 ? -12.180 -4.199 13.965 1.00 81.56 227 GLN A O 1
ATOM 1655 N N . LEU A 1 228 ? -11.606 -2.190 13.157 1.00 80.06 228 LEU A N 1
ATOM 1656 C CA . LEU A 1 228 ? -11.732 -1.497 14.436 1.00 80.06 228 LEU A CA 1
ATOM 1657 C C . LEU A 1 228 ? -13.176 -1.532 14.944 1.00 80.06 228 LEU A C 1
ATOM 1659 O O . LEU A 1 228 ? -13.406 -1.801 16.116 1.00 80.06 228 LEU A O 1
ATOM 1663 N N . GLU A 1 229 ? -14.156 -1.302 14.077 1.00 82.00 229 GLU A N 1
ATOM 1664 C CA . GLU A 1 229 ? -15.567 -1.382 14.453 1.00 82.00 229 GLU A CA 1
ATOM 1665 C C . GLU A 1 229 ? -15.953 -2.801 14.888 1.00 82.00 229 GLU A C 1
ATOM 1667 O O . GLU A 1 229 ? -16.409 -3.001 16.010 1.00 82.00 229 GLU A O 1
ATOM 1672 N N . LYS A 1 230 ? -15.672 -3.808 14.063 1.00 80.56 230 LYS A N 1
ATOM 1673 C CA . LYS A 1 230 ? -16.023 -5.198 14.360 1.00 80.56 230 LYS A CA 1
ATOM 1674 C C . LYS A 1 230 ? -15.245 -5.766 15.553 1.00 80.56 230 LYS A C 1
ATOM 1676 O O . LYS A 1 230 ? -15.826 -6.230 16.528 1.00 80.56 230 LYS A O 1
ATOM 1681 N N . GLU A 1 231 ? -13.915 -5.745 15.491 1.00 72.06 231 GLU A N 1
ATOM 1682 C CA . GLU A 1 231 ? -13.064 -6.402 16.491 1.00 72.06 231 GLU A CA 1
ATOM 1683 C C . GLU A 1 231 ? -12.984 -5.621 17.797 1.00 72.06 231 GLU A C 1
ATOM 1685 O O . GLU A 1 231 ? -12.817 -6.241 18.843 1.00 72.06 231 GLU A O 1
ATOM 1690 N N . MET A 1 232 ? -13.095 -4.287 17.775 1.00 72.06 232 MET A N 1
ATOM 1691 C CA . MET A 1 232 ? -13.047 -3.510 19.015 1.00 72.06 232 MET A CA 1
ATOM 1692 C C . MET A 1 232 ? -14.427 -3.201 19.568 1.00 72.06 232 MET A C 1
ATOM 1694 O O . MET A 1 232 ? -14.626 -3.381 20.761 1.00 72.06 232 MET A O 1
ATOM 1698 N N . LEU A 1 233 ? -15.379 -2.716 18.767 1.00 75.19 233 LEU A N 1
ATOM 1699 C CA . LEU A 1 233 ? -16.668 -2.291 19.318 1.00 75.19 233 LEU A CA 1
ATOM 1700 C C . LEU A 1 233 ? -17.534 -3.498 19.674 1.00 75.19 233 LEU A C 1
ATOM 1702 O O . LEU A 1 233 ? -17.925 -3.639 20.829 1.00 75.19 233 LEU A O 1
ATOM 1706 N N . GLU A 1 234 ? -17.808 -4.383 18.713 1.00 79.88 234 GLU A N 1
ATOM 1707 C CA . GLU A 1 234 ? -18.722 -5.512 18.938 1.00 79.88 234 GLU A CA 1
ATOM 1708 C C . GLU A 1 234 ? -18.163 -6.477 19.984 1.00 79.88 234 GLU A C 1
ATOM 1710 O O . GLU A 1 234 ? -18.880 -6.908 20.886 1.00 79.88 234 GLU A O 1
ATOM 1715 N N . ARG A 1 235 ? -16.860 -6.767 19.910 1.00 75.56 235 ARG A N 1
ATOM 1716 C CA . ARG A 1 235 ? -16.201 -7.691 20.836 1.00 75.56 235 ARG A CA 1
ATOM 1717 C C . ARG A 1 235 ? -16.102 -7.132 22.250 1.00 75.56 235 ARG A C 1
ATOM 1719 O O . ARG A 1 235 ? -16.412 -7.855 23.193 1.00 75.56 235 ARG A O 1
ATOM 1726 N N . CYS A 1 236 ? -15.733 -5.856 22.411 1.00 73.00 236 CYS A N 1
ATOM 1727 C CA . CYS A 1 236 ? -15.736 -5.234 23.734 1.00 73.00 236 CYS A CA 1
ATOM 1728 C C . CYS A 1 236 ? -17.152 -5.160 24.302 1.00 73.00 236 CYS A C 1
ATOM 1730 O O . CYS A 1 236 ? -17.325 -5.432 25.482 1.00 73.00 236 CYS A O 1
ATOM 1732 N N . LEU A 1 237 ? -18.167 -4.836 23.492 1.00 76.31 237 LEU A N 1
ATOM 1733 C CA . LEU A 1 237 ? -19.559 -4.801 23.950 1.00 76.31 237 LEU A CA 1
ATOM 1734 C C . LEU A 1 237 ? -20.072 -6.183 24.368 1.00 76.31 237 LEU A C 1
ATOM 1736 O O . LEU A 1 237 ? -20.750 -6.291 25.388 1.00 76.31 237 LEU A O 1
ATOM 1740 N N . ALA A 1 238 ? -19.747 -7.231 23.610 1.00 78.81 238 ALA A N 1
ATOM 1741 C CA . ALA A 1 238 ? -20.095 -8.603 23.965 1.00 78.81 238 ALA A CA 1
ATOM 1742 C C . ALA A 1 238 ? -19.429 -9.022 25.283 1.00 78.81 238 ALA A C 1
ATOM 1744 O O . ALA A 1 238 ? -20.094 -9.568 26.159 1.00 78.81 238 ALA A O 1
ATOM 1745 N N . GLU A 1 239 ? -18.146 -8.701 25.455 1.00 76.06 239 GLU A N 1
ATOM 1746 C CA . GLU A 1 239 ? -17.413 -9.006 26.683 1.00 76.06 239 GLU A CA 1
ATOM 1747 C C . GLU A 1 239 ? -17.957 -8.212 27.880 1.00 76.06 239 GLU A C 1
ATOM 1749 O O . GLU A 1 239 ? -18.257 -8.802 28.912 1.00 76.06 239 GLU A O 1
ATOM 1754 N N . LEU A 1 240 ? -18.210 -6.907 27.719 1.00 75.56 240 LEU A N 1
ATOM 1755 C CA . LEU A 1 240 ? -18.909 -6.075 28.707 1.00 75.56 240 LEU A CA 1
ATOM 1756 C C . LEU A 1 240 ? -20.251 -6.702 29.108 1.00 75.56 240 LEU A C 1
ATOM 1758 O O . LEU A 1 240 ? -20.565 -6.805 30.292 1.00 75.56 240 LEU A O 1
ATOM 1762 N N . ARG A 1 241 ? -21.047 -7.152 28.133 1.00 77.19 241 ARG A N 1
ATOM 1763 C CA . ARG A 1 241 ? -22.347 -7.776 28.393 1.00 77.19 241 ARG A CA 1
ATOM 1764 C C . ARG A 1 241 ? -22.216 -9.082 29.170 1.00 77.19 241 ARG A C 1
ATOM 1766 O O . ARG A 1 241 ? -22.995 -9.291 30.092 1.00 77.19 241 ARG A O 1
ATOM 1773 N N . ASN A 1 242 ? -21.260 -9.935 28.820 1.00 76.62 242 ASN A N 1
ATOM 1774 C CA . ASN A 1 242 ? -21.020 -11.191 29.533 1.00 76.62 242 ASN A CA 1
ATOM 1775 C C . ASN A 1 242 ? -20.571 -10.924 30.971 1.00 76.62 242 ASN A C 1
ATOM 1777 O O . ASN A 1 242 ? -21.073 -11.515 31.922 1.00 76.62 242 ASN A O 1
ATOM 1781 N N . GLN A 1 243 ? -19.648 -9.985 31.129 1.00 73.50 243 GLN A N 1
ATOM 1782 C CA . GLN A 1 243 ? -18.960 -9.725 32.381 1.00 73.50 243 GLN A CA 1
ATOM 1783 C C . GLN A 1 243 ? -19.839 -9.026 33.419 1.00 73.50 243 GLN A C 1
ATOM 1785 O O . GLN A 1 243 ? -19.777 -9.336 34.607 1.00 73.50 243 GLN A O 1
ATOM 1790 N N . TYR A 1 244 ? -20.707 -8.123 32.965 1.00 71.88 244 TYR A N 1
ATOM 1791 C CA . TYR A 1 244 ? -21.712 -7.483 33.809 1.00 71.88 244 TYR A CA 1
ATOM 1792 C C . TYR A 1 244 ? -23.077 -8.178 33.736 1.00 71.88 244 TYR A C 1
ATOM 1794 O O . TYR A 1 244 ? -24.016 -7.721 34.381 1.00 71.88 244 TYR A O 1
ATOM 1802 N N . GLY A 1 245 ? -23.201 -9.287 32.997 1.00 71.94 245 GLY A N 1
ATOM 1803 C CA . GLY A 1 245 ? -24.447 -10.039 32.818 1.00 71.94 245 GLY A CA 1
ATOM 1804 C C . GLY A 1 245 ? -25.068 -10.473 34.143 1.00 71.94 245 GLY A C 1
ATOM 1805 O O . GLY A 1 245 ? -26.263 -10.280 34.348 1.00 71.94 245 GLY A O 1
ATOM 1806 N N . ALA A 1 246 ? -24.237 -10.907 35.094 1.00 68.69 246 ALA A N 1
ATOM 1807 C CA . ALA A 1 246 ? -24.671 -11.319 36.428 1.00 68.69 246 ALA A CA 1
ATOM 1808 C C . ALA A 1 246 ? -25.390 -10.207 37.220 1.00 68.69 246 ALA A C 1
ATOM 1810 O O . ALA A 1 246 ? -26.301 -10.509 37.982 1.00 68.69 246 ALA A O 1
ATOM 1811 N N . LEU A 1 247 ? -25.069 -8.919 37.005 1.00 65.19 247 LEU A N 1
ATOM 1812 C CA . LEU A 1 247 ? -25.821 -7.806 37.625 1.00 65.19 247 LEU A CA 1
ATOM 1813 C C . LEU A 1 247 ? -27.267 -7.730 37.130 1.00 65.19 247 LEU A C 1
ATOM 1815 O O . LEU A 1 247 ? -28.132 -7.173 37.804 1.00 65.19 247 LEU A O 1
ATOM 1819 N N . TRP A 1 248 ? -27.513 -8.235 35.925 1.00 65.06 248 TRP A N 1
ATOM 1820 C CA . TRP A 1 248 ? -28.809 -8.200 35.264 1.00 65.06 248 TRP A CA 1
ATOM 1821 C C . TRP A 1 248 ? -29.559 -9.532 35.350 1.00 65.06 248 TRP A C 1
ATOM 1823 O O . TRP A 1 248 ? -30.750 -9.550 35.037 1.00 65.06 248 TRP A O 1
ATOM 1833 N N . GLU A 1 249 ? -28.888 -10.620 35.730 1.00 61.25 249 GLU A N 1
ATOM 1834 C CA . GLU A 1 249 ? -29.453 -11.971 35.837 1.00 61.25 249 GLU A CA 1
ATOM 1835 C C . GLU A 1 249 ? -29.743 -12.360 37.298 1.00 61.25 249 GLU A C 1
ATOM 1837 O O . GLU A 1 249 ? -30.830 -12.870 37.566 1.00 61.25 249 GLU A O 1
ATOM 1842 N N . ASP A 1 250 ? -28.878 -12.003 38.257 1.00 55.59 250 ASP A N 1
ATOM 1843 C CA . ASP A 1 250 ? -29.105 -12.224 39.694 1.00 55.59 250 ASP A CA 1
ATOM 1844 C C . ASP A 1 250 ? -29.799 -11.013 40.342 1.00 55.59 250 ASP A C 1
ATOM 1846 O O . ASP A 1 250 ? -29.229 -10.262 41.136 1.00 55.59 250 ASP A O 1
ATOM 1850 N N . LEU A 1 251 ? -31.063 -10.790 39.984 1.00 54.31 251 LEU A N 1
ATOM 1851 C CA . LEU A 1 251 ? -31.909 -9.784 40.630 1.00 54.31 251 LEU A CA 1
ATOM 1852 C C . LEU A 1 251 ? -32.740 -10.461 41.727 1.00 54.31 251 LEU A C 1
ATOM 1854 O O . LEU A 1 251 ? -33.511 -11.378 41.452 1.00 54.31 251 LEU A O 1
ATOM 1858 N N . SER A 1 252 ? -32.627 -9.988 42.972 1.00 59.41 252 SER A N 1
ATOM 1859 C CA . SER A 1 252 ? -33.603 -10.322 44.019 1.00 59.41 252 SER A CA 1
ATOM 1860 C C . SER A 1 252 ? -35.023 -9.949 43.557 1.00 59.41 252 SER A C 1
ATOM 1862 O O . SER A 1 252 ? -35.177 -9.061 42.717 1.00 59.41 252 SER A O 1
ATOM 1864 N N . GLU A 1 253 ? -36.075 -10.577 44.102 1.00 58.88 253 GLU A N 1
ATOM 1865 C CA . GLU A 1 253 ? -37.476 -10.286 43.715 1.00 58.88 253 GLU A CA 1
ATOM 1866 C C . GLU A 1 253 ? -37.790 -8.777 43.688 1.00 58.88 253 GLU A C 1
ATOM 1868 O O . GLU A 1 253 ? -38.380 -8.277 42.732 1.00 58.88 253 GLU A O 1
ATOM 1873 N N . ALA A 1 254 ? -37.283 -8.018 44.664 1.00 54.97 254 ALA A N 1
ATOM 1874 C CA . ALA A 1 254 ? -37.451 -6.566 44.727 1.00 54.97 254 ALA A CA 1
ATOM 1875 C C . ALA A 1 254 ? -36.801 -5.816 43.544 1.00 54.97 254 ALA A C 1
ATOM 1877 O O . ALA A 1 254 ? -37.325 -4.807 43.068 1.00 54.97 254 ALA A O 1
ATOM 1878 N N . ALA A 1 255 ? -35.664 -6.301 43.046 1.00 53.03 255 ALA A N 1
ATOM 1879 C CA . ALA A 1 255 ? -34.961 -5.701 41.921 1.00 53.03 255 ALA A CA 1
ATOM 1880 C C . ALA A 1 255 ? -35.583 -6.107 40.567 1.00 53.03 255 ALA A C 1
ATOM 1882 O O . ALA A 1 255 ? -35.571 -5.316 39.620 1.00 53.03 255 ALA A O 1
ATOM 1883 N N . ILE A 1 256 ? -36.213 -7.286 40.491 1.00 62.94 256 ILE A N 1
ATOM 1884 C CA . ILE A 1 256 ? -37.052 -7.702 39.353 1.00 62.94 256 ILE A CA 1
ATOM 1885 C C . ILE A 1 256 ? -38.274 -6.781 39.226 1.00 62.94 256 ILE A C 1
ATOM 1887 O O . ILE A 1 256 ? -38.583 -6.316 38.123 1.00 62.94 256 ILE A O 1
ATOM 1891 N N . ASP A 1 257 ? -38.932 -6.459 40.339 1.00 63.19 257 ASP A N 1
ATOM 1892 C CA . ASP A 1 257 ? -40.094 -5.566 40.343 1.00 63.19 257 ASP A CA 1
ATOM 1893 C C . ASP A 1 257 ? -39.720 -4.116 40.007 1.00 63.19 257 ASP A C 1
ATOM 1895 O O . ASP A 1 257 ? -40.381 -3.476 39.182 1.00 63.19 257 ASP A O 1
ATOM 1899 N N . ALA A 1 258 ? -38.598 -3.618 40.537 1.00 54.31 258 ALA A N 1
ATOM 1900 C CA . ALA A 1 258 ? -38.059 -2.311 40.161 1.00 54.31 258 ALA A CA 1
ATOM 1901 C C . ALA A 1 258 ? -37.708 -2.242 38.663 1.00 54.31 258 ALA A C 1
ATOM 1903 O O . ALA A 1 258 ? -38.021 -1.257 37.988 1.00 54.31 258 ALA A O 1
ATOM 1904 N N . ARG A 1 259 ? -37.122 -3.309 38.104 1.00 59.34 259 ARG A N 1
ATOM 1905 C CA . ARG A 1 259 ? -36.813 -3.408 36.672 1.00 59.34 259 ARG A CA 1
ATOM 1906 C C . ARG A 1 259 ? -38.074 -3.438 35.813 1.00 59.34 259 ARG A C 1
ATOM 1908 O O . ARG A 1 259 ? -38.108 -2.751 34.796 1.00 59.34 259 ARG A O 1
ATOM 1915 N N . ARG A 1 260 ? -39.120 -4.172 36.212 1.00 66.00 260 ARG A N 1
ATOM 1916 C CA . ARG A 1 260 ? -40.430 -4.147 35.530 1.00 66.00 260 ARG A CA 1
ATOM 1917 C C . ARG A 1 260 ? -41.034 -2.748 35.505 1.00 66.00 260 ARG A C 1
ATOM 1919 O O . ARG A 1 260 ? -41.573 -2.347 34.479 1.00 66.00 260 ARG A O 1
ATOM 1926 N N . ALA A 1 261 ? -40.915 -2.003 36.600 1.00 63.91 261 ALA A N 1
ATOM 1927 C CA . ALA A 1 261 ? -41.432 -0.641 36.688 1.00 63.91 261 ALA A CA 1
ATOM 1928 C C . ALA A 1 261 ? -40.612 0.375 35.863 1.00 63.91 261 ALA A C 1
ATOM 1930 O O . ALA A 1 261 ? -41.170 1.345 35.346 1.00 63.91 261 ALA A O 1
ATOM 1931 N N . LEU A 1 262 ? -39.296 0.164 35.725 1.00 56.34 262 LEU A N 1
ATOM 1932 C CA . LEU A 1 262 ? -38.384 1.061 35.001 1.00 56.34 262 LEU A CA 1
ATOM 1933 C C . LEU A 1 262 ? -38.276 0.755 33.501 1.00 56.34 262 LEU A C 1
ATOM 1935 O O . LEU A 1 262 ? -38.058 1.673 32.714 1.00 56.34 262 LEU A O 1
ATOM 1939 N N . LEU A 1 263 ? -38.463 -0.501 33.088 1.00 64.94 263 LEU A N 1
ATOM 1940 C CA . LEU A 1 263 ? -38.343 -0.957 31.696 1.00 64.94 263 LEU A CA 1
ATOM 1941 C C . LEU A 1 263 ? -39.143 -0.121 30.680 1.00 64.94 263 LEU A C 1
ATOM 1943 O O . LEU A 1 263 ? -38.562 0.244 29.658 1.00 64.94 263 LEU A O 1
ATOM 1947 N N . PRO A 1 264 ? -40.421 0.234 30.925 1.00 74.50 264 PRO A N 1
ATOM 1948 C CA . PRO A 1 264 ? -41.186 1.077 30.007 1.00 74.50 264 PRO A CA 1
ATOM 1949 C C . PRO A 1 264 ? -40.552 2.459 29.828 1.00 74.50 264 PRO A C 1
ATOM 1951 O O . PRO A 1 264 ? -40.413 2.931 28.705 1.00 74.50 264 PRO A O 1
ATOM 1954 N N . LYS A 1 265 ? -40.082 3.061 30.928 1.00 63.22 265 LYS A N 1
ATOM 1955 C CA . LYS A 1 265 ? -39.479 4.401 30.945 1.00 63.22 265 LYS A CA 1
ATOM 1956 C C . LYS A 1 265 ? -38.105 4.420 30.277 1.00 63.22 265 LYS A C 1
ATOM 1958 O O . LYS A 1 265 ? -37.794 5.333 29.524 1.00 63.22 265 LYS A O 1
ATOM 1963 N N . VAL A 1 266 ? -37.291 3.389 30.512 1.00 56.72 266 VAL A N 1
ATOM 1964 C CA . VAL A 1 266 ? -35.987 3.226 29.847 1.00 56.72 266 VAL A CA 1
ATOM 1965 C C . VAL A 1 266 ? -36.177 2.973 28.351 1.00 56.72 266 VAL A C 1
ATOM 1967 O O . VAL A 1 266 ? -35.443 3.529 27.539 1.00 56.72 266 VAL A O 1
ATOM 1970 N N . ARG A 1 267 ? -37.182 2.176 27.964 1.00 68.81 267 ARG A N 1
ATOM 1971 C CA . ARG A 1 267 ? -37.521 1.934 26.555 1.00 68.81 267 ARG A CA 1
ATOM 1972 C C . ARG A 1 267 ? -37.960 3.219 25.852 1.00 68.81 267 ARG A C 1
ATOM 1974 O O . ARG A 1 267 ? -37.531 3.461 24.729 1.00 68.81 267 ARG A O 1
ATOM 1981 N N . GLU A 1 268 ? -38.773 4.035 26.512 1.00 76.25 268 GLU A N 1
ATOM 1982 C CA . GLU A 1 268 ? -39.210 5.338 26.008 1.00 76.25 268 GLU A CA 1
ATOM 1983 C C . GLU A 1 268 ? -38.027 6.306 25.855 1.00 76.25 268 GLU A C 1
ATOM 1985 O O . GLU A 1 268 ? -37.822 6.851 24.772 1.00 76.25 268 GLU A O 1
ATOM 1990 N N . ALA A 1 269 ? -37.158 6.402 26.866 1.00 57.62 269 ALA A N 1
ATOM 1991 C CA . ALA A 1 269 ? -35.954 7.231 26.813 1.00 57.62 269 ALA A CA 1
ATOM 1992 C C . ALA A 1 269 ? -34.964 6.788 25.718 1.00 57.62 269 ALA A C 1
ATOM 1994 O O . ALA A 1 269 ? -34.373 7.624 25.035 1.00 57.62 269 ALA A O 1
ATOM 1995 N N . LEU A 1 270 ? -34.793 5.478 25.505 1.00 61.66 270 LEU A N 1
ATOM 1996 C CA . LEU A 1 270 ? -33.952 4.944 24.429 1.00 61.66 270 LEU A CA 1
ATOM 1997 C C . LEU A 1 270 ? -34.548 5.209 23.043 1.00 61.66 270 LEU A C 1
ATOM 1999 O O . LEU A 1 270 ? -33.806 5.540 22.118 1.00 61.66 270 LEU A O 1
ATOM 2003 N N . LEU A 1 271 ? -35.871 5.093 22.888 1.00 76.06 271 LEU A N 1
ATOM 2004 C CA . LEU A 1 271 ? -36.561 5.461 21.649 1.00 76.06 271 LEU A CA 1
ATOM 2005 C C . LEU A 1 271 ? -36.411 6.955 21.360 1.00 76.06 271 LEU A C 1
ATOM 2007 O O . LEU A 1 271 ? -36.143 7.341 20.223 1.00 76.06 271 LEU A O 1
ATOM 2011 N N . GLU A 1 272 ? -36.532 7.798 22.379 1.00 77.62 272 GLU A N 1
ATOM 2012 C CA . GLU A 1 272 ? -36.386 9.242 22.242 1.00 77.62 272 GLU A CA 1
ATOM 2013 C C . GLU A 1 272 ? -34.943 9.650 21.913 1.00 77.62 272 GLU A C 1
ATOM 2015 O O . GLU A 1 272 ? -34.728 10.459 21.006 1.00 77.62 272 GLU A O 1
ATOM 2020 N N . ALA A 1 273 ? -33.951 9.013 22.541 1.00 56.50 273 ALA A N 1
ATOM 2021 C CA . ALA A 1 273 ? -32.537 9.184 22.214 1.00 56.50 273 ALA A CA 1
ATOM 2022 C C . ALA A 1 273 ? -32.217 8.723 20.782 1.00 56.50 273 ALA A C 1
ATOM 2024 O O . ALA A 1 273 ? -31.570 9.450 20.028 1.00 56.50 273 ALA A O 1
ATOM 2025 N N . ALA A 1 274 ? -32.727 7.562 20.358 1.00 61.41 274 ALA A N 1
ATOM 2026 C CA . ALA A 1 274 ? -32.565 7.075 18.988 1.00 61.41 274 ALA A CA 1
ATOM 2027 C C . ALA A 1 274 ? -33.215 8.023 17.963 1.00 61.41 274 ALA A C 1
ATOM 2029 O O . ALA A 1 274 ? -32.641 8.297 16.909 1.00 61.41 274 ALA A O 1
ATOM 2030 N N . ASN A 1 275 ? -34.384 8.582 18.283 1.00 73.12 275 ASN A N 1
ATOM 2031 C CA . ASN A 1 275 ? -35.051 9.578 17.447 1.00 73.12 275 ASN A CA 1
ATOM 2032 C C . ASN A 1 275 ? -34.318 10.931 17.442 1.00 73.12 275 ASN A C 1
ATOM 2034 O O . ASN A 1 275 ? -34.347 11.638 16.438 1.00 73.12 275 ASN A O 1
ATOM 2038 N N . ALA A 1 276 ? -33.654 11.316 18.533 1.00 68.88 276 ALA A N 1
ATOM 2039 C CA . ALA A 1 276 ? -32.814 12.511 18.585 1.00 68.88 276 ALA A CA 1
ATOM 2040 C C . ALA A 1 276 ? -31.557 12.365 17.713 1.00 68.88 276 ALA A C 1
ATOM 2042 O O . ALA A 1 276 ? -31.247 13.274 16.948 1.00 68.88 276 ALA A O 1
ATOM 2043 N N . VAL A 1 277 ? -30.896 11.203 17.749 1.00 64.38 277 VAL A N 1
ATOM 2044 C CA . VAL A 1 277 ? -29.756 10.900 16.868 1.00 64.38 277 VAL A CA 1
ATOM 2045 C C . VAL A 1 277 ? -30.179 10.943 15.398 1.00 64.38 277 VAL A C 1
ATOM 2047 O O . VAL A 1 277 ? -29.558 11.652 14.614 1.00 64.38 277 VAL A O 1
ATOM 2050 N N . ARG A 1 278 ? -31.309 10.317 15.036 1.00 69.88 278 ARG A N 1
ATOM 2051 C CA . ARG A 1 278 ? -31.845 10.393 13.662 1.00 69.88 278 ARG A CA 1
ATOM 2052 C C . ARG A 1 278 ? -32.168 11.818 13.213 1.00 69.88 278 ARG A C 1
ATOM 2054 O O . ARG A 1 278 ? -31.992 12.133 12.043 1.00 69.88 278 ARG A O 1
ATOM 2061 N N . ARG A 1 279 ? -32.645 12.683 14.117 1.00 78.12 279 ARG A N 1
ATOM 2062 C CA . ARG A 1 279 ? -32.882 14.104 13.808 1.00 78.12 279 ARG A CA 1
ATOM 2063 C C . ARG A 1 279 ? -31.574 14.839 13.522 1.00 78.12 279 ARG A C 1
ATOM 2065 O O . ARG A 1 279 ? -31.531 15.622 12.584 1.00 78.12 279 ARG A O 1
ATOM 2072 N N . LEU A 1 280 ? -30.518 14.572 14.288 1.00 62.66 280 LEU A N 1
ATOM 2073 C CA . LEU A 1 280 ? -29.200 15.171 14.062 1.00 62.66 280 LEU A CA 1
ATOM 2074 C C . LEU A 1 280 ? -28.560 14.689 12.757 1.00 62.66 280 LEU A C 1
ATOM 2076 O O . LEU A 1 280 ? -27.940 15.486 12.059 1.00 62.66 280 LEU A O 1
ATOM 2080 N N . ASP A 1 281 ? -28.743 13.418 12.405 1.00 57.19 281 ASP A N 1
ATOM 2081 C CA . ASP A 1 281 ? -28.252 12.880 11.136 1.00 57.19 281 ASP A CA 1
ATOM 2082 C C . ASP A 1 281 ? -29.042 13.445 9.942 1.00 57.19 281 ASP A C 1
ATOM 2084 O O . ASP A 1 281 ? -28.440 13.846 8.952 1.00 57.19 281 ASP A O 1
ATOM 2088 N N . ALA A 1 282 ? -30.365 13.610 10.065 1.00 58.16 282 ALA A N 1
ATOM 2089 C CA . ALA A 1 282 ? -31.187 14.257 9.037 1.00 58.16 282 ALA A CA 1
ATOM 2090 C C . ALA A 1 282 ? -30.864 15.753 8.850 1.00 58.16 282 ALA A C 1
ATOM 2092 O O . ALA A 1 282 ? -30.923 16.260 7.733 1.00 58.16 282 ALA A O 1
ATOM 2093 N N . VAL A 1 283 ? -30.501 16.466 9.923 1.00 57.66 283 VAL A N 1
ATOM 2094 C CA . VAL A 1 283 ? -30.039 17.865 9.839 1.00 57.66 283 VAL A CA 1
ATOM 2095 C C . VAL A 1 283 ? -28.673 17.946 9.154 1.00 57.66 283 VAL A C 1
ATOM 2097 O O . VAL A 1 283 ? -28.475 18.815 8.315 1.00 57.66 283 VAL A O 1
ATOM 2100 N N . LYS A 1 284 ? -27.761 17.004 9.422 1.00 50.44 284 LYS A N 1
ATOM 2101 C CA . LYS A 1 284 ? -26.469 16.925 8.720 1.00 50.44 284 LYS A CA 1
ATOM 2102 C C . LYS A 1 284 ? -26.606 16.587 7.236 1.00 50.44 284 LYS A C 1
ATOM 2104 O O . LYS A 1 284 ? -25.819 17.086 6.440 1.00 50.44 284 LYS A O 1
ATOM 2109 N N . GLU A 1 285 ? -27.581 15.761 6.859 1.00 48.56 285 GLU A N 1
ATOM 2110 C CA . GLU A 1 285 ? -27.886 15.500 5.446 1.00 48.56 285 GLU A CA 1
ATOM 2111 C C . GLU A 1 285 ? -28.527 16.720 4.761 1.00 48.56 285 GLU A C 1
ATOM 2113 O O . GLU A 1 285 ? -28.210 16.994 3.609 1.00 48.56 285 GLU A O 1
ATOM 2118 N N . ALA A 1 286 ? -29.345 17.507 5.472 1.00 51.25 286 ALA A N 1
ATOM 2119 C CA . ALA A 1 286 ? -29.935 18.746 4.951 1.00 51.25 286 ALA A CA 1
ATOM 2120 C C . ALA A 1 286 ? -28.934 19.918 4.848 1.00 51.25 286 ALA A C 1
ATOM 2122 O O . ALA A 1 286 ? -29.069 20.765 3.971 1.00 51.25 286 ALA A O 1
ATOM 2123 N N . GLU A 1 287 ? -27.912 19.968 5.709 1.00 48.69 287 GLU A N 1
ATOM 2124 C CA . GLU A 1 287 ? -26.814 20.949 5.635 1.00 48.69 287 GLU A CA 1
ATOM 2125 C C . GLU A 1 287 ? -25.738 20.574 4.591 1.00 48.69 287 GLU A C 1
ATOM 2127 O O . GLU A 1 287 ? -24.862 21.384 4.284 1.00 48.69 287 GLU A O 1
ATOM 2132 N N . GLY A 1 288 ? -25.799 19.359 4.030 1.00 38.19 288 GLY A N 1
ATOM 2133 C CA . GLY A 1 288 ? -24.861 18.834 3.033 1.00 38.19 288 GLY A CA 1
ATOM 2134 C C . GLY A 1 288 ? -25.208 19.125 1.568 1.00 38.19 288 GLY A C 1
ATOM 2135 O O . GLY A 1 288 ? -24.427 18.758 0.690 1.00 38.19 288 GLY A O 1
ATOM 2136 N N . GLU A 1 289 ? -26.332 19.785 1.279 1.00 35.03 289 GLU A N 1
ATOM 2137 C CA . GLU A 1 289 ? -26.742 20.129 -0.087 1.00 35.03 289 GLU A CA 1
ATOM 2138 C C . GLU A 1 289 ? -26.623 21.653 -0.289 1.00 35.03 289 GLU A C 1
ATOM 2140 O O . GLU A 1 289 ? -27.488 22.410 0.160 1.00 35.03 289 GLU A O 1
ATOM 2145 N N . PRO A 1 290 ? -25.537 22.166 -0.906 1.00 38.19 290 PRO A N 1
ATOM 2146 C CA . PRO A 1 290 ? -25.459 23.582 -1.218 1.00 38.19 290 PRO A CA 1
ATOM 2147 C C . PRO A 1 290 ? -26.526 23.911 -2.260 1.00 38.19 290 PRO A C 1
ATOM 2149 O O . PRO A 1 290 ? -26.514 23.381 -3.372 1.00 38.19 290 PRO A O 1
ATOM 2152 N N . ALA A 1 291 ? -27.429 24.818 -1.888 1.00 36.62 291 ALA A N 1
ATOM 2153 C CA . ALA A 1 291 ? -28.336 25.492 -2.797 1.00 36.62 291 ALA A CA 1
ATOM 2154 C C . ALA A 1 291 ? -27.523 26.141 -3.928 1.00 36.62 291 ALA A C 1
ATOM 2156 O O . ALA A 1 291 ? -26.953 27.223 -3.777 1.00 36.62 291 ALA A O 1
ATOM 2157 N N . ALA A 1 292 ? -27.453 25.453 -5.066 1.00 35.84 292 ALA A N 1
ATOM 2158 C CA . ALA A 1 292 ? -27.096 26.062 -6.328 1.00 35.84 292 ALA A CA 1
ATOM 2159 C C . ALA A 1 292 ? -28.206 27.063 -6.662 1.00 35.84 292 ALA A C 1
ATOM 2161 O O . ALA A 1 292 ? -29.307 26.686 -7.058 1.00 35.84 292 ALA A O 1
ATOM 2162 N N . ALA A 1 293 ? -27.922 28.345 -6.445 1.00 38.81 293 ALA A N 1
ATOM 2163 C CA . ALA A 1 293 ? -28.698 29.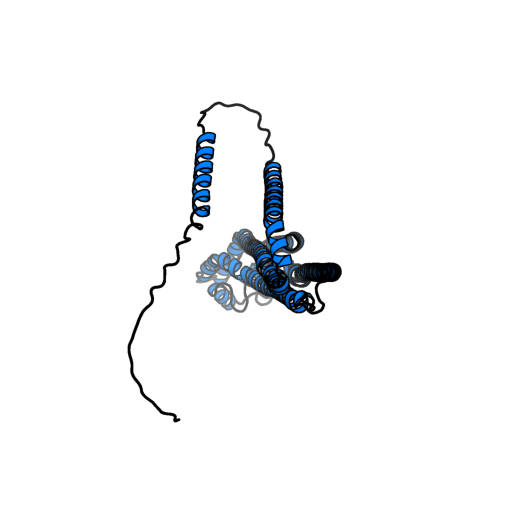421 -7.029 1.00 38.81 293 ALA A CA 1
ATOM 2164 C C . ALA A 1 293 ? -28.554 29.325 -8.555 1.00 38.81 293 ALA A C 1
ATOM 2166 O O . ALA A 1 293 ? -27.491 29.619 -9.104 1.00 38.81 293 ALA A O 1
ATOM 2167 N N . ALA A 1 294 ? -29.611 28.864 -9.215 1.00 35.06 294 ALA A N 1
ATOM 2168 C CA . ALA A 1 294 ? -29.806 28.984 -10.648 1.00 35.06 294 ALA A CA 1
ATOM 2169 C C . ALA A 1 294 ? -31.006 29.911 -10.867 1.00 35.06 294 ALA A C 1
ATOM 2171 O O . ALA A 1 294 ? -32.152 29.525 -10.643 1.00 35.06 294 ALA A O 1
ATOM 2172 N N . ASP A 1 295 ? -30.708 31.145 -11.266 1.00 35.31 295 ASP A N 1
ATOM 2173 C CA . ASP A 1 295 ? -31.645 31.987 -12.000 1.00 35.31 295 ASP A CA 1
ATOM 2174 C C . ASP A 1 295 ? -31.770 31.447 -13.434 1.00 35.31 295 ASP A C 1
ATOM 2176 O O . ASP A 1 295 ? -30.756 31.124 -14.058 1.00 35.31 295 ASP A O 1
ATOM 2180 N N . GLY A 1 296 ? -32.997 31.426 -13.967 1.00 34.28 296 GLY A N 1
ATOM 2181 C CA . GLY A 1 296 ? -33.255 31.444 -15.413 1.00 34.28 296 GLY A CA 1
ATOM 2182 C C . GLY A 1 296 ? -34.117 30.304 -15.963 1.00 34.28 296 GLY A C 1
ATOM 2183 O O . GLY A 1 296 ? -33.590 29.259 -16.321 1.00 34.28 296 GLY A O 1
ATOM 2184 N N . GLU A 1 297 ? -35.427 30.569 -16.022 1.00 39.31 297 GLU A N 1
ATOM 2185 C CA . GLU A 1 297 ? -36.467 30.094 -16.962 1.00 39.31 297 GLU A CA 1
ATOM 2186 C C . GLU A 1 297 ? -36.112 29.022 -18.014 1.00 39.31 297 GLU A C 1
ATOM 2188 O O . GLU A 1 297 ? -35.250 29.244 -18.857 1.00 39.31 297 GLU A O 1
ATOM 2193 N N . GLU A 1 298 ? -36.910 27.943 -18.064 1.00 33.44 298 GLU A N 1
ATOM 2194 C CA . GLU A 1 298 ? -37.750 27.596 -19.231 1.00 33.44 298 GLU A CA 1
ATOM 2195 C C . GLU A 1 298 ? -38.731 26.439 -18.911 1.00 33.44 298 GLU A C 1
ATOM 2197 O O . GLU A 1 298 ? -38.419 25.503 -18.174 1.00 33.44 298 GLU A O 1
ATOM 2202 N N . ASP A 1 299 ? -39.948 26.553 -19.452 1.00 42.50 299 ASP A N 1
ATOM 2203 C CA . ASP A 1 299 ? -41.097 25.645 -19.338 1.00 42.50 299 ASP A CA 1
ATOM 2204 C C . ASP A 1 299 ? -40.838 24.219 -19.869 1.00 42.50 299 ASP A C 1
ATOM 2206 O O . ASP A 1 299 ? -40.399 24.071 -21.007 1.00 42.50 299 ASP A O 1
ATOM 2210 N N . ALA A 1 300 ? -41.248 23.177 -19.120 1.00 37.84 300 ALA A N 1
ATOM 2211 C CA . ALA A 1 300 ? -41.882 21.956 -19.658 1.00 37.84 300 ALA A CA 1
ATOM 2212 C C . ALA A 1 300 ? -42.304 20.941 -18.565 1.00 37.84 300 ALA A C 1
ATOM 2214 O O . ALA A 1 300 ? -41.500 20.482 -17.762 1.00 37.84 300 ALA A O 1
ATOM 2215 N N . GLU A 1 301 ? -43.573 20.530 -18.641 1.00 39.12 301 GLU A N 1
ATOM 2216 C CA . GLU A 1 301 ? -44.131 19.227 -18.231 1.00 39.12 301 GLU A CA 1
ATOM 2217 C C . GLU A 1 301 ? -44.083 18.811 -16.741 1.00 39.12 301 GLU A C 1
ATOM 2219 O O . GLU A 1 301 ? -43.214 18.096 -16.242 1.00 39.12 301 GLU A O 1
ATOM 2224 N N . LEU A 1 302 ? -45.152 19.198 -16.041 1.00 44.19 302 LEU A N 1
ATOM 2225 C CA . LEU A 1 302 ? -45.512 18.789 -14.688 1.00 44.19 302 LEU A CA 1
ATOM 2226 C C . LEU A 1 302 ? -45.926 17.297 -14.651 1.00 44.19 302 LEU A C 1
ATOM 2228 O O . LEU A 1 302 ? -47.094 16.966 -14.853 1.00 44.19 302 LEU A O 1
ATOM 2232 N N . VAL A 1 303 ? -44.986 16.390 -14.364 1.00 45.50 303 VAL A N 1
ATOM 2233 C CA . VAL A 1 303 ? -45.293 15.006 -13.955 1.00 45.50 303 VAL A CA 1
ATOM 2234 C C . VAL A 1 303 ? -45.069 14.865 -12.451 1.00 45.50 303 VAL A C 1
ATOM 2236 O O . VAL A 1 303 ? -43.961 15.018 -11.938 1.00 45.50 303 VAL A O 1
ATOM 2239 N N . ASP A 1 304 ? -46.163 14.574 -11.751 1.00 49.00 304 ASP A N 1
ATOM 2240 C CA . ASP A 1 304 ? -46.291 14.401 -10.304 1.00 49.00 304 ASP A CA 1
ATOM 2241 C C . ASP A 1 304 ? -45.469 13.201 -9.781 1.00 49.00 304 ASP A C 1
ATOM 2243 O O . ASP A 1 304 ? -45.955 12.088 -9.567 1.00 49.00 304 ASP A O 1
ATOM 2247 N N . THR A 1 305 ? -44.164 13.421 -9.613 1.00 49.56 305 THR A N 1
ATOM 2248 C CA . THR A 1 305 ? -43.206 12.451 -9.051 1.00 49.56 305 THR A CA 1
ATOM 2249 C C . THR A 1 305 ? -43.254 12.395 -7.522 1.00 49.56 305 THR A C 1
ATOM 2251 O O . THR A 1 305 ? -42.778 11.434 -6.910 1.00 49.56 305 THR A O 1
ATOM 2254 N N . THR A 1 306 ? -43.870 13.391 -6.890 1.00 55.41 306 THR A N 1
ATOM 2255 C CA . THR A 1 306 ? -44.037 13.506 -5.440 1.00 55.41 306 THR A CA 1
ATOM 2256 C C . THR A 1 306 ? -45.030 12.489 -4.892 1.00 55.41 306 THR A C 1
ATOM 2258 O O . THR A 1 306 ? -44.736 11.806 -3.905 1.00 55.41 306 THR A O 1
ATOM 2261 N N . ASP A 1 307 ? -46.155 12.299 -5.576 1.00 52.41 307 ASP A N 1
ATOM 2262 C CA . ASP A 1 307 ? -47.198 11.362 -5.159 1.00 52.41 307 ASP A CA 1
ATOM 2263 C C . ASP A 1 307 ? -46.784 9.893 -5.341 1.00 52.41 307 ASP A C 1
ATOM 2265 O O . ASP A 1 307 ? -47.084 9.039 -4.500 1.00 52.41 307 ASP A O 1
ATOM 2269 N N . ALA A 1 308 ? -46.030 9.586 -6.402 1.00 54.03 308 ALA A N 1
ATOM 2270 C CA . ALA A 1 308 ? -45.487 8.248 -6.643 1.00 54.03 308 ALA A CA 1
ATOM 2271 C C . ALA A 1 308 ? -44.476 7.838 -5.555 1.00 54.03 308 ALA A C 1
ATOM 2273 O O . ALA A 1 308 ? -44.557 6.734 -5.008 1.00 54.03 308 ALA A O 1
ATOM 2274 N N . ARG A 1 309 ? -43.587 8.760 -5.156 1.00 54.72 309 ARG A N 1
ATOM 2275 C CA . ARG A 1 309 ? -42.609 8.538 -4.077 1.00 54.72 309 ARG A CA 1
ATOM 2276 C C . ARG A 1 309 ? -43.267 8.395 -2.707 1.00 54.72 309 ARG A C 1
ATOM 2278 O O . ARG A 1 309 ? -42.833 7.575 -1.897 1.00 54.72 309 ARG A O 1
ATOM 2285 N N . LEU A 1 310 ? -44.327 9.159 -2.438 1.00 54.31 310 LEU A N 1
ATOM 2286 C CA . LEU A 1 310 ? -45.097 9.055 -1.195 1.00 54.31 310 LEU A CA 1
ATOM 2287 C C . LEU A 1 310 ? -45.871 7.733 -1.101 1.00 54.31 310 LEU A C 1
ATOM 2289 O O . LEU A 1 310 ? -45.935 7.146 -0.016 1.00 54.31 310 LEU A O 1
ATOM 2293 N N . ARG A 1 311 ? -46.399 7.220 -2.222 1.00 61.47 311 ARG A N 1
ATOM 2294 C CA . ARG A 1 311 ? -47.049 5.898 -2.281 1.00 61.47 311 ARG A CA 1
ATOM 2295 C C . ARG A 1 311 ? -46.054 4.756 -2.076 1.00 61.47 311 ARG A C 1
ATOM 2297 O O . ARG A 1 311 ? -46.340 3.860 -1.286 1.00 61.47 311 ARG A O 1
ATOM 2304 N N . GLU A 1 312 ? -44.869 4.816 -2.684 1.00 64.81 312 GLU A N 1
ATOM 2305 C CA . GLU A 1 312 ? -43.821 3.802 -2.485 1.00 64.81 312 GLU A CA 1
ATOM 2306 C C . GLU A 1 312 ? -43.297 3.793 -1.035 1.00 64.81 312 GLU A C 1
ATOM 2308 O O . GLU A 1 312 ? -43.105 2.734 -0.430 1.00 64.81 312 GLU A O 1
ATOM 2313 N N . LYS A 1 313 ? -43.146 4.977 -0.426 1.00 62.44 313 LYS A N 1
ATOM 2314 C CA . LYS A 1 313 ? -42.721 5.115 0.975 1.00 62.44 313 LYS A CA 1
ATOM 2315 C C . LYS A 1 313 ? -43.781 4.595 1.955 1.00 62.44 313 LYS A C 1
ATOM 2317 O O . LYS A 1 313 ? -43.421 3.911 2.912 1.00 62.44 313 LYS A O 1
ATOM 2322 N N . ARG A 1 314 ? -45.075 4.836 1.691 1.00 59.56 314 ARG A N 1
ATOM 2323 C CA . ARG A 1 314 ? -46.188 4.268 2.480 1.00 59.56 314 ARG A CA 1
ATOM 2324 C C . ARG A 1 314 ? -46.315 2.750 2.314 1.00 59.56 314 ARG A C 1
ATOM 2326 O O . ARG A 1 314 ? -46.553 2.073 3.308 1.00 59.56 314 ARG A O 1
ATOM 2333 N N . ALA A 1 315 ? -46.084 2.209 1.116 1.00 60.94 315 ALA A N 1
ATOM 2334 C CA . ALA A 1 315 ? -46.098 0.763 0.869 1.00 60.94 315 ALA A CA 1
ATOM 2335 C C . ALA A 1 315 ? -44.947 0.028 1.588 1.00 60.94 315 ALA A C 1
ATOM 2337 O O . ALA A 1 315 ? -45.149 -1.050 2.147 1.00 60.94 315 ALA A O 1
ATOM 2338 N N . ARG A 1 316 ? -43.751 0.637 1.656 1.00 59.84 316 ARG A N 1
ATOM 2339 C CA . ARG A 1 316 ? -42.640 0.119 2.480 1.00 59.84 316 ARG A CA 1
ATOM 2340 C C . ARG A 1 316 ? -42.928 0.211 3.980 1.00 59.84 316 ARG A C 1
ATOM 2342 O O . ARG A 1 316 ? -42.573 -0.705 4.714 1.00 59.84 316 ARG A O 1
ATOM 2349 N N . GLN A 1 317 ? -43.594 1.275 4.433 1.00 49.56 317 GLN A N 1
ATOM 2350 C CA . GLN A 1 317 ? -44.009 1.417 5.834 1.00 49.56 317 GLN A CA 1
ATOM 2351 C C . GLN A 1 317 ? -45.058 0.371 6.248 1.00 49.56 317 GLN A C 1
ATOM 2353 O O . GLN A 1 317 ? -44.929 -0.200 7.328 1.00 49.56 317 GLN A O 1
ATOM 2358 N N . SER A 1 318 ? -46.047 0.051 5.404 1.00 46.66 318 SER A N 1
ATOM 2359 C CA . SER A 1 318 ? -47.051 -0.975 5.733 1.00 46.66 318 SER A CA 1
ATOM 2360 C C . SER A 1 318 ? -46.481 -2.397 5.733 1.00 46.66 318 SER A C 1
ATOM 2362 O O . SER A 1 318 ? -46.879 -3.200 6.567 1.00 46.66 318 SER A O 1
ATOM 2364 N N . ALA A 1 319 ? -45.513 -2.702 4.860 1.00 48.31 319 ALA A N 1
ATOM 2365 C CA . ALA A 1 319 ? -44.873 -4.021 4.811 1.00 48.31 319 ALA A CA 1
ATOM 2366 C C . ALA A 1 319 ? -44.007 -4.323 6.052 1.00 48.31 319 ALA A C 1
ATOM 2368 O O . ALA A 1 319 ? -43.972 -5.458 6.506 1.00 48.31 319 ALA A O 1
ATOM 2369 N N . LEU A 1 320 ? -43.364 -3.309 6.645 1.00 49.28 320 LEU A N 1
ATOM 2370 C CA . LEU A 1 320 ? -42.537 -3.455 7.855 1.00 49.28 320 LEU A CA 1
ATOM 2371 C C . LEU A 1 320 ? -43.343 -3.519 9.164 1.00 49.28 320 LEU A C 1
ATOM 2373 O O . LEU A 1 320 ? -42.795 -3.888 10.198 1.00 49.28 320 LEU A O 1
ATOM 2377 N N . THR A 1 321 ? -44.628 -3.155 9.137 1.00 39.62 321 THR A N 1
ATOM 2378 C CA . THR A 1 321 ? -45.483 -3.157 10.338 1.00 39.62 321 THR A CA 1
ATOM 2379 C C . THR A 1 321 ? -46.138 -4.529 10.576 1.00 39.62 321 THR A C 1
ATOM 2381 O O . THR A 1 321 ? -46.486 -4.850 11.706 1.00 39.62 321 THR A O 1
ATOM 2384 N N . ILE A 1 322 ? -46.244 -5.371 9.540 1.00 40.50 322 ILE A N 1
ATOM 2385 C CA . ILE A 1 322 ? -46.922 -6.680 9.604 1.00 40.50 322 ILE A CA 1
ATOM 2386 C C . ILE A 1 322 ? -46.074 -7.753 10.324 1.00 40.50 322 ILE A C 1
ATOM 2388 O O . ILE A 1 322 ? -46.636 -8.669 10.916 1.00 40.50 322 ILE A O 1
ATOM 2392 N N . ASP A 1 323 ? -44.747 -7.605 10.390 1.00 40.56 323 ASP A N 1
ATOM 2393 C CA . ASP A 1 323 ? -43.864 -8.576 11.069 1.00 40.56 323 ASP A CA 1
ATOM 2394 C C . ASP A 1 323 ? -43.759 -8.391 12.597 1.00 40.56 323 ASP A C 1
ATOM 2396 O O . ASP A 1 323 ? -43.195 -9.240 13.282 1.00 40.56 323 ASP A O 1
ATOM 2400 N N . LEU A 1 324 ? -44.316 -7.316 13.170 1.00 37.22 324 LEU A N 1
ATOM 2401 C CA . LEU A 1 324 ? -44.281 -7.083 14.626 1.00 37.22 324 LEU A CA 1
ATOM 2402 C C . LEU A 1 324 ? -45.522 -7.602 15.370 1.00 37.22 324 LEU A C 1
ATOM 2404 O O . LEU A 1 324 ? -45.497 -7.685 16.597 1.00 37.22 324 LEU A O 1
ATOM 2408 N N . GLU A 1 325 ? -46.586 -7.975 14.655 1.00 40.66 325 GLU A N 1
ATOM 2409 C CA . GLU A 1 325 ? -47.817 -8.519 15.253 1.00 40.66 325 GLU A CA 1
ATOM 2410 C C . GLU A 1 325 ? -47.884 -10.060 15.212 1.00 40.66 325 GLU A C 1
ATOM 2412 O O . GLU A 1 325 ? -48.722 -10.654 15.888 1.00 40.66 325 GLU A O 1
ATOM 2417 N N . ALA A 1 326 ? -46.980 -10.731 14.485 1.00 42.03 326 ALA A N 1
ATOM 2418 C CA . ALA A 1 326 ? -47.013 -12.186 14.299 1.00 42.03 326 ALA A CA 1
ATOM 2419 C C . ALA A 1 326 ? -46.362 -13.013 15.433 1.00 42.03 326 ALA A C 1
ATOM 2421 O O . ALA A 1 326 ? -46.550 -14.227 15.474 1.00 42.03 326 ALA A O 1
ATOM 2422 N N . GLU A 1 327 ? -45.652 -12.397 16.386 1.00 41.78 327 GLU A N 1
ATOM 2423 C CA . GLU A 1 327 ? -44.978 -13.122 17.485 1.00 41.78 327 GLU A CA 1
ATOM 2424 C C . GLU A 1 327 ? -45.681 -13.036 18.850 1.00 41.78 327 GLU A C 1
ATOM 2426 O O . GLU A 1 327 ? -45.052 -13.222 19.893 1.00 41.78 327 GLU A O 1
ATOM 2431 N N . ASN A 1 328 ? -46.995 -12.795 18.902 1.00 46.53 328 ASN A N 1
ATOM 2432 C CA . ASN A 1 328 ? -47.698 -12.896 20.181 1.00 46.53 328 ASN A CA 1
ATOM 2433 C C . ASN A 1 328 ? -49.160 -13.334 20.055 1.00 46.53 328 ASN A C 1
ATOM 2435 O O . ASN A 1 328 ? -50.053 -12.517 20.224 1.00 46.53 328 ASN A O 1
ATOM 2439 N N . PHE A 1 329 ? -49.412 -14.626 19.807 1.00 38.72 329 PHE A N 1
ATOM 2440 C CA . PHE A 1 329 ? -50.579 -15.331 20.363 1.00 38.72 329 PHE A CA 1
ATOM 2441 C C . PHE A 1 329 ? -50.427 -16.860 20.227 1.00 38.72 329 PHE A C 1
ATOM 2443 O O . PHE A 1 329 ? -50.742 -17.449 19.200 1.00 38.72 329 PHE A O 1
ATOM 2450 N N . SER A 1 330 ? -49.974 -17.524 21.295 1.00 37.31 330 SER A N 1
ATOM 2451 C CA . SER A 1 330 ? -50.319 -18.927 21.580 1.00 37.31 330 SER A CA 1
ATOM 2452 C C . SER A 1 330 ? -50.214 -19.195 23.083 1.00 37.31 330 SER A C 1
ATOM 2454 O O . SER A 1 330 ? -49.313 -19.879 23.567 1.00 37.31 330 SER A O 1
ATOM 2456 N N . ALA A 1 331 ? -51.170 -18.648 23.831 1.00 45.00 331 ALA A N 1
ATOM 2457 C CA . ALA A 1 331 ? -51.583 -19.219 25.103 1.00 45.00 331 ALA A CA 1
ATOM 2458 C C . ALA A 1 331 ? -52.659 -20.281 24.817 1.00 45.00 331 ALA A C 1
ATOM 2460 O O . ALA A 1 331 ? -53.775 -19.939 24.433 1.00 45.00 331 ALA A O 1
ATOM 2461 N N . GLN A 1 332 ? -52.336 -21.564 24.994 1.00 37.78 332 GLN A N 1
ATOM 2462 C CA . GLN A 1 332 ? -53.318 -22.656 25.001 1.00 37.78 332 GLN A CA 1
ATOM 2463 C C . GLN A 1 332 ? -52.798 -23.745 25.956 1.00 37.78 332 GLN A C 1
ATOM 2465 O O . GLN A 1 332 ? -51.812 -24.412 25.676 1.00 37.78 332 GLN A O 1
ATOM 2470 N N . ALA A 1 333 ? -53.194 -23.683 27.228 1.00 34.00 333 ALA A N 1
ATOM 2471 C CA . ALA A 1 333 ? -54.349 -24.369 27.820 1.00 34.00 333 ALA A CA 1
ATOM 2472 C C . ALA A 1 333 ? -53.990 -25.779 28.326 1.00 34.00 333 ALA A C 1
ATOM 2474 O O . ALA A 1 333 ? -53.806 -26.716 27.557 1.00 34.00 333 ALA A O 1
ATOM 2475 N N . CYS A 1 334 ? -53.935 -25.915 29.653 1.00 41.22 334 CYS A N 1
ATOM 2476 C CA . CYS A 1 334 ? -53.975 -27.199 30.347 1.00 41.22 334 CYS A CA 1
ATOM 2477 C C . CYS A 1 334 ? -55.299 -27.930 30.063 1.00 41.22 334 CYS A C 1
ATOM 2479 O O . CYS A 1 334 ? -56.360 -27.305 30.115 1.00 41.22 334 CYS A O 1
ATOM 2481 N N . PRO A 1 335 ? -55.265 -29.263 29.943 1.00 40.94 335 PRO A N 1
ATOM 2482 C CA . PRO A 1 335 ? -56.297 -30.119 30.521 1.00 40.94 335 PRO A CA 1
ATOM 2483 C C . PRO A 1 335 ? -55.613 -31.120 31.472 1.00 40.94 335 PRO A C 1
ATOM 2485 O O . PRO A 1 335 ? -54.587 -31.707 31.156 1.00 40.94 335 PRO A O 1
ATOM 2488 N N . GLY A 1 336 ? -56.040 -31.259 32.723 1.00 35.81 336 GLY A N 1
ATOM 2489 C CA . GLY A 1 336 ? -57.311 -31.893 33.051 1.00 35.81 336 GLY A CA 1
ATOM 2490 C C . GLY A 1 336 ? -57.054 -33.371 33.360 1.00 35.81 336 GLY A C 1
ATOM 2491 O O . GLY A 1 336 ? -56.986 -34.199 32.460 1.00 35.81 336 GLY A O 1
ATOM 2492 N N . VAL A 1 337 ? -56.871 -33.676 34.646 1.00 42.66 337 VAL A N 1
ATOM 2493 C CA . VAL A 1 337 ? -56.762 -35.033 35.213 1.00 42.66 337 VAL A CA 1
ATOM 2494 C C . VAL A 1 337 ? -58.031 -35.846 34.906 1.00 42.66 337 VAL A C 1
ATOM 2496 O O . VAL A 1 337 ? -59.126 -35.282 34.934 1.00 42.66 337 VAL A O 1
ATOM 2499 N N . PRO A 1 338 ? -57.920 -37.179 34.749 1.00 39.69 338 PRO A N 1
ATOM 2500 C CA . PRO A 1 338 ? -58.833 -38.034 35.505 1.00 39.69 338 PRO A CA 1
ATOM 2501 C C . PRO A 1 338 ? -58.131 -39.198 36.223 1.00 39.69 338 PRO A C 1
ATOM 2503 O O . PRO A 1 338 ? -57.278 -39.899 35.682 1.00 39.69 338 PRO A O 1
ATOM 2506 N N . HIS A 1 339 ? -58.554 -39.415 37.469 1.00 37.75 339 HIS A N 1
ATOM 2507 C CA . HIS A 1 339 ? -58.317 -40.624 38.253 1.00 37.75 339 HIS A CA 1
ATOM 2508 C C . HIS A 1 339 ? -59.016 -41.849 37.623 1.00 37.75 339 HIS A C 1
ATOM 2510 O O . HIS A 1 339 ? -60.184 -41.762 37.257 1.00 37.75 339 HIS A O 1
ATOM 2516 N N . THR A 1 340 ? -58.380 -43.026 37.619 1.00 36.81 340 THR A N 1
ATOM 2517 C CA . THR A 1 340 ? -58.658 -44.151 38.550 1.00 36.81 340 THR A CA 1
ATOM 2518 C C . THR A 1 340 ? -58.167 -45.516 38.024 1.00 36.81 340 THR A C 1
ATOM 2520 O O . THR A 1 340 ? -58.423 -45.908 36.896 1.00 36.81 340 THR A O 1
ATOM 2523 N N . SER A 1 341 ? -57.586 -46.268 38.969 1.00 31.72 341 SER A N 1
ATOM 2524 C CA . SER A 1 341 ? -57.698 -47.721 39.193 1.00 31.72 341 SER A CA 1
ATOM 2525 C C . SER A 1 341 ? -56.840 -48.742 38.411 1.00 31.72 341 SER A C 1
ATOM 2527 O O . SER A 1 341 ? -57.044 -48.998 37.232 1.00 31.72 341 SER A O 1
ATOM 2529 N N . SER A 1 342 ? -56.065 -49.468 39.233 1.00 33.97 342 SER A N 1
ATOM 2530 C CA . SER A 1 342 ? -55.955 -50.937 39.314 1.00 33.97 342 SER A CA 1
ATOM 2531 C C . SER A 1 342 ? -55.056 -51.676 38.317 1.00 33.97 342 SER A C 1
ATOM 2533 O O . SER A 1 342 ? -55.310 -51.710 37.119 1.00 33.97 342 SER A O 1
ATOM 2535 N N . GLY A 1 343 ? -54.050 -52.376 38.856 1.00 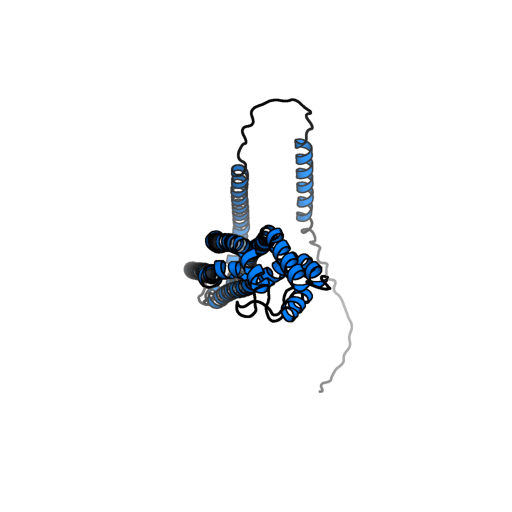32.41 343 GLY A N 1
ATOM 2536 C CA . GLY A 1 343 ? -53.252 -53.350 38.110 1.00 32.41 343 GLY A CA 1
ATOM 2537 C C . GLY A 1 343 ? -52.034 -53.869 38.874 1.00 32.41 343 GLY A C 1
ATOM 2538 O O . GLY A 1 343 ? -50.941 -53.344 38.734 1.00 32.41 343 GLY A O 1
ATOM 2539 N N . SER A 1 344 ? -52.258 -54.896 39.690 1.00 35.31 344 SER A N 1
ATOM 2540 C CA . SER A 1 344 ? -51.290 -55.697 40.456 1.00 35.31 344 SER A CA 1
ATOM 2541 C C . SER A 1 344 ? -50.142 -56.319 39.633 1.00 35.31 344 SER A C 1
ATOM 2543 O O . SER A 1 344 ? -50.358 -56.717 38.493 1.00 35.31 344 SER A O 1
ATOM 2545 N N . GLY A 1 345 ? -48.986 -56.550 40.280 1.00 33.16 345 GLY A N 1
ATOM 2546 C CA . GLY A 1 345 ? -47.913 -57.476 39.847 1.00 33.16 345 GLY A CA 1
ATOM 2547 C C . GLY A 1 345 ? -46.510 -56.876 40.042 1.00 33.16 345 GLY A C 1
ATOM 2548 O O . GLY A 1 345 ? -46.088 -56.055 39.246 1.00 33.16 345 GLY A O 1
ATOM 2549 N N . SER A 1 346 ? -45.812 -57.052 41.169 1.00 36.03 346 SER A N 1
ATOM 2550 C CA . SER A 1 346 ? -45.106 -58.258 41.652 1.00 36.03 346 SER A CA 1
ATOM 2551 C C . SER A 1 346 ? -43.973 -58.760 40.735 1.00 36.03 346 SER A C 1
ATOM 2553 O O . SER A 1 346 ? -44.245 -59.507 39.806 1.00 36.03 346 SER A O 1
ATOM 2555 N N . SER A 1 347 ? -42.719 -58.379 41.041 1.00 38.28 347 SER A N 1
ATOM 2556 C CA . SER A 1 347 ? -41.493 -59.225 41.086 1.00 38.28 347 SER A CA 1
ATOM 2557 C C . SER A 1 347 ? -40.249 -58.316 41.168 1.00 38.28 347 SER A C 1
ATOM 2559 O O . SER A 1 347 ? -40.023 -57.505 40.280 1.00 38.28 347 SER A O 1
ATOM 2561 N N . LEU A 1 348 ? -39.544 -58.228 42.299 1.00 36.81 348 LEU A N 1
ATOM 2562 C CA . LEU A 1 348 ? -38.386 -59.052 42.695 1.00 36.81 348 LEU A CA 1
ATOM 2563 C C . LEU A 1 348 ? -37.180 -59.071 41.714 1.00 36.81 348 LEU A C 1
ATOM 2565 O O . LEU A 1 348 ? -37.224 -59.740 40.692 1.00 36.81 348 LEU A O 1
ATOM 2569 N N . VAL A 1 349 ? -36.069 -58.483 42.195 1.00 38.75 349 VAL A N 1
ATOM 2570 C CA . VAL A 1 349 ? -34.703 -59.065 42.293 1.00 38.75 349 VAL A CA 1
ATOM 2571 C C . VAL A 1 349 ? -33.774 -59.120 41.060 1.00 38.75 349 VAL A C 1
ATOM 2573 O O . VAL A 1 349 ? -34.011 -59.892 40.140 1.00 38.75 349 VAL A O 1
ATOM 2576 N N . LYS A 1 350 ? -32.636 -58.398 41.195 1.00 35.50 350 LYS A N 1
ATOM 2577 C CA . LYS A 1 350 ? -31.190 -58.707 40.939 1.00 35.50 350 LYS A CA 1
ATOM 2578 C C . LYS A 1 350 ? -30.497 -57.480 40.316 1.00 35.50 350 LYS A C 1
ATOM 2580 O O . LYS A 1 350 ? -30.983 -56.994 39.308 1.00 35.50 350 LYS A O 1
ATOM 2585 N N . SER A 1 351 ? -29.511 -56.783 40.895 1.00 42.66 351 SER A N 1
ATOM 2586 C CA . SER A 1 351 ? -28.195 -57.138 41.473 1.00 42.66 351 SER A CA 1
ATOM 2587 C C . SER A 1 351 ? -27.258 -57.897 40.525 1.00 42.66 351 SER A C 1
ATOM 2589 O O . SER A 1 351 ? -27.648 -58.944 40.021 1.00 42.66 351 SER A O 1
ATOM 2591 N N . GLU A 1 352 ? -26.019 -57.386 40.436 1.00 45.72 352 GLU A N 1
ATOM 2592 C CA . GLU A 1 352 ? -24.840 -57.814 39.644 1.00 45.72 352 GLU A CA 1
ATOM 2593 C C . GLU A 1 352 ? -24.814 -57.228 38.214 1.00 45.72 352 GLU A C 1
ATOM 2595 O O . GLU A 1 352 ? -25.804 -57.314 37.497 1.00 45.72 352 GLU A O 1
ATOM 2600 N N . GLN A 1 353 ? -23.755 -56.558 37.743 1.00 47.78 353 GLN A N 1
ATOM 2601 C CA . GLN A 1 353 ? -22.326 -56.600 38.087 1.00 47.78 353 GLN A CA 1
ATOM 2602 C C . GLN A 1 353 ? -21.653 -55.243 37.839 1.00 47.78 353 GLN A C 1
ATOM 2604 O O . GLN A 1 353 ? -22.090 -54.547 36.893 1.00 47.78 353 GLN A O 1
#

Radius of gyration: 35.27 Å; chains: 1; bounding box: 91×91×88 Å

Sequence (353 aa):
AAAAACSSAIAAAFDASVVPQLQRGAVDAKDGALQTAQGWGASVNQGGLHWASYKATVRRGGAFRLNMNEALAEPIFKAVAIKWESAFISGLSSILDTLQRSMEGSLRSFHSELQSDLRQAGVPAGTAAQAEPTGALVAALRGAVDAVKVAAHREQRELSRSIEPTVKAHMDDGYTRGAAEAGTGSHRRRVALVESHVEAAAPKMFEASTGGVVAKLNALRASIGKQLEKEMLERCLAELRNQYGALWEDLSEAAIDARRALLPKVREALLEAANAVRRLDAVKEAEGEPAAAADGEEDAELVDTTDARLREKRARQSALTIDLEAENFSAQACPGVPHTSSGSGSSLVKSEQ

Organism: NCBI:txid127549

Foldseek 3Di:
DLLVVLLVQLVVLCVVQALVLLVVLLVVLLVCQLVLLVQQLDDVVSVHDDLVQSLVCLLVLNDGPGRSLCSSSVSSCVSRVVSLCCSLPVVSLVSLVVSLVVVLVVVVVVLVVVLVVCVVVVPDPPDLSNPPLSVVLSVLSVVLSVVLSVVSVVLSVVLVVQLSVLSSVQQNVLSVVLNPQDDDPSSVVSSVSSSVSSNVSSNVSSCVSSVVSVVSSVVSSVVSSVSCCVSNVVVSVVSVCVSCVCVVVPDDPVRVVVCVVCVVVVVVVVVVVVVVVVVVVVVVVVVPDPPPDDDDDDDDDDDCPVVVVVVVVVVVVVVVVVVVPPPDDDDDDDDDDDDDDDDDDDDDDDDDD

Secondary structure (DSSP, 8-state):
-HHHHHHHHHHHHHHHHTHHHHHHHHHHHHHHHHHHHHHHHS-GGGTPPPHHHHHHHHHTTTEESEEHHHHHHHHHHHHHHHHHHIIIIIIHHHHHHHHHHHHHHHHHHHHHHHHHHHHHTTPPTT-GGGS-THHHHHHHHHHHHHHHHHHHHHHHHHHHHHHHHHHHHHHHHHHHHHHH--STTHHHHHHHHHHHHHHHHHHHHHHHHHHHHHHHHHHHHHHHHHHIIIIIIIHHHHHHHHHTHHHHHS--HHHHHHHHHHHHHHHHHHHHHHHHHHHHHHHHHHTTS---------------HHHHHHHHHHHHHHHHHGGGSTT--------------------------

pLDDT: mean 75.98, std 20.05, range [31.72, 98.44]

InterPro domains:
  IPR056024 Domain of unknown function DUF7605 [PF24564] (44-200)